Protein AF-A0A0F0LIX6-F1 (afdb_monomer_lite)

Sequence (266 aa):
MQLSDAMKDLKHTIKDAQSAGVSRGTLANVVELATLRTHSLLETFLQELFYLSLLHDPTIPGNGPTLAVKTRDEADLLVLSSGGRREKFLSWLPLARTLELADAYLKEGSVFDRLRFRSIEQRAASELVTVRNAIAHPSDHARLEFEKLAQAKSYPFGRAADYLLSTRGGVQEVLLMMTQAEVMAGGLVAKDELIAATLLEPEAPFPADKKAPPGTYECARCSEKRILTVKRALGACPSCEPLTPCPHCSRVPAATSKWTRVTQSV

Radius of gyration: 21.44 Å; chains: 1; bounding box: 71×39×48 Å

Structure (mmCIF, N/CA/C/O backbone):
data_AF-A0A0F0LIX6-F1
#
_entry.id   AF-A0A0F0LIX6-F1
#
loop_
_atom_site.group_PDB
_atom_site.id
_atom_site.type_symbol
_atom_site.label_atom_id
_atom_site.label_alt_id
_atom_site.label_comp_id
_atom_site.label_asym_id
_atom_site.label_entity_id
_atom_site.label_seq_id
_atom_site.pdbx_PDB_ins_code
_atom_site.Cartn_x
_atom_site.Cartn_y
_atom_site.Cartn_z
_atom_site.occupancy
_atom_site.B_iso_or_equiv
_atom_site.auth_seq_id
_atom_site.auth_comp_id
_atom_site.auth_asym_id
_atom_site.auth_atom_id
_atom_site.pdbx_PDB_model_num
ATOM 1 N N . MET A 1 1 ? 14.875 3.571 11.108 1.00 57.66 1 MET A N 1
ATOM 2 C CA . MET A 1 1 ? 14.070 3.026 9.994 1.00 57.66 1 MET A CA 1
ATOM 3 C C . MET A 1 1 ? 14.585 3.619 8.684 1.00 57.66 1 MET A C 1
ATOM 5 O O . MET A 1 1 ? 14.469 4.820 8.504 1.00 57.66 1 MET A O 1
ATOM 9 N N . GLN A 1 2 ? 15.239 2.817 7.834 1.00 79.88 2 GLN A N 1
ATOM 10 C CA . GLN A 1 2 ? 16.104 3.262 6.715 1.00 79.88 2 GLN A CA 1
ATOM 11 C C . GLN A 1 2 ? 15.409 3.305 5.331 1.00 79.88 2 GLN A C 1
ATOM 13 O O . GLN A 1 2 ? 16.065 3.505 4.313 1.00 79.88 2 GLN A O 1
ATOM 18 N N . LEU A 1 3 ? 14.087 3.095 5.267 1.00 87.81 3 LEU A N 1
ATOM 19 C CA . LEU A 1 3 ? 13.360 2.931 3.999 1.00 87.81 3 LEU A CA 1
ATOM 20 C C . LEU A 1 3 ? 13.334 4.211 3.153 1.00 87.81 3 LEU A C 1
ATOM 22 O O . LEU A 1 3 ? 13.575 4.140 1.953 1.00 87.81 3 LEU A O 1
ATOM 26 N N . SER A 1 4 ? 13.074 5.371 3.768 1.00 88.44 4 SER A N 1
ATOM 27 C CA . SER A 1 4 ? 12.959 6.637 3.029 1.00 88.44 4 SER A CA 1
ATOM 28 C C . SER A 1 4 ? 14.260 7.007 2.317 1.00 88.44 4 SER A C 1
ATOM 30 O O . SER A 1 4 ? 14.232 7.358 1.143 1.00 88.44 4 SER A O 1
ATOM 32 N N . ASP A 1 5 ? 15.401 6.882 2.994 1.00 91.44 5 ASP A N 1
ATOM 33 C CA . ASP A 1 5 ? 16.690 7.247 2.402 1.00 91.44 5 ASP A CA 1
ATOM 34 C C . ASP A 1 5 ? 17.087 6.271 1.291 1.00 91.44 5 ASP A C 1
ATOM 36 O O . ASP A 1 5 ? 17.433 6.701 0.194 1.00 91.44 5 ASP A O 1
ATOM 40 N N . ALA A 1 6 ? 16.876 4.967 1.498 1.00 91.69 6 ALA A N 1
ATOM 41 C CA . ALA A 1 6 ? 17.097 3.979 0.447 1.00 91.69 6 ALA A CA 1
ATOM 42 C C . ALA A 1 6 ? 16.210 4.222 -0.792 1.00 91.69 6 ALA A C 1
ATOM 44 O O . ALA A 1 6 ? 16.654 4.019 -1.922 1.00 91.69 6 ALA A O 1
ATOM 45 N N . MET A 1 7 ? 14.961 4.671 -0.616 1.00 92.69 7 MET A N 1
ATOM 46 C CA . MET A 1 7 ? 14.086 5.005 -1.746 1.00 92.69 7 MET A CA 1
ATOM 47 C C . MET A 1 7 ? 14.519 6.288 -2.466 1.00 92.69 7 MET A C 1
ATOM 49 O O . MET A 1 7 ? 14.457 6.327 -3.697 1.00 92.69 7 MET A O 1
ATOM 53 N N . LYS A 1 8 ? 15.030 7.299 -1.750 1.00 93.88 8 LYS A N 1
ATOM 54 C CA . LYS A 1 8 ? 15.642 8.490 -2.367 1.00 93.88 8 LYS A CA 1
ATOM 55 C C . LYS A 1 8 ? 16.842 8.115 -3.236 1.00 93.88 8 LYS A C 1
ATOM 57 O O . LYS A 1 8 ? 16.902 8.561 -4.382 1.00 93.88 8 LYS A O 1
ATOM 62 N N . ASP A 1 9 ? 17.731 7.257 -2.742 1.00 94.44 9 ASP A N 1
ATOM 63 C CA . ASP A 1 9 ? 18.924 6.817 -3.479 1.00 94.44 9 ASP A CA 1
ATOM 64 C C . ASP A 1 9 ? 18.553 6.076 -4.770 1.00 94.44 9 ASP A C 1
ATOM 66 O O . ASP A 1 9 ? 19.114 6.323 -5.841 1.00 94.44 9 ASP A O 1
ATOM 70 N N . LEU A 1 10 ? 17.542 5.205 -4.708 1.00 94.44 10 LEU A N 1
ATOM 71 C CA . LEU A 1 10 ? 17.038 4.498 -5.885 1.00 94.44 10 LEU A CA 1
ATOM 72 C C . LEU A 1 10 ? 16.386 5.457 -6.895 1.00 94.44 10 LEU A C 1
ATOM 74 O O . LEU A 1 10 ? 16.610 5.328 -8.100 1.00 94.44 10 LEU A O 1
ATOM 78 N N . LYS A 1 11 ? 15.613 6.446 -6.426 1.00 95.38 11 LYS A N 1
ATOM 79 C CA . LYS A 1 11 ? 15.028 7.486 -7.290 1.00 95.38 11 LYS A CA 1
ATOM 80 C C . LYS A 1 11 ? 16.118 8.314 -7.972 1.00 95.38 11 LYS A C 1
ATOM 82 O O . LYS A 1 11 ? 15.969 8.646 -9.147 1.00 95.38 11 LYS A O 1
ATOM 87 N N . HIS A 1 12 ? 17.196 8.641 -7.259 1.00 95.88 12 HIS A N 1
ATOM 88 C CA . HIS A 1 12 ? 18.346 9.344 -7.827 1.00 95.88 12 HIS A CA 1
ATOM 89 C C . HIS A 1 12 ? 19.038 8.492 -8.890 1.00 95.88 12 HIS A C 1
ATOM 91 O O . HIS A 1 12 ? 19.195 8.952 -10.014 1.00 95.88 12 HIS A O 1
ATOM 97 N N . THR A 1 13 ? 19.290 7.214 -8.594 1.00 94.75 13 THR A N 1
ATOM 98 C CA . THR A 1 13 ? 19.893 6.254 -9.534 1.00 94.75 13 THR A CA 1
ATOM 99 C C . THR A 1 13 ? 19.120 6.172 -10.858 1.00 94.75 13 THR A C 1
ATOM 101 O O . THR A 1 13 ? 19.722 6.158 -11.931 1.00 94.75 13 THR A O 1
ATOM 104 N N . ILE A 1 14 ? 17.782 6.155 -10.812 1.00 93.69 14 ILE A N 1
ATOM 105 C CA . ILE A 1 14 ? 16.941 6.159 -12.023 1.00 93.69 14 ILE A CA 1
ATOM 106 C C . ILE A 1 14 ? 17.129 7.456 -12.820 1.00 93.69 14 ILE A C 1
ATOM 108 O O . ILE A 1 14 ? 17.317 7.405 -14.037 1.00 93.69 14 ILE A O 1
ATOM 112 N N . LYS A 1 15 ? 17.092 8.613 -12.149 1.00 94.44 15 LYS A N 1
ATOM 113 C CA . LYS A 1 15 ? 17.262 9.928 -12.792 1.00 94.44 15 LYS A CA 1
ATOM 114 C C . LYS A 1 15 ? 18.654 10.097 -13.399 1.00 94.44 15 LYS A C 1
ATOM 116 O O . LYS A 1 15 ? 18.783 10.650 -14.491 1.00 94.44 15 LYS A O 1
ATOM 121 N N . ASP A 1 16 ? 19.677 9.585 -12.730 1.00 94.69 16 ASP A N 1
ATOM 122 C CA . ASP A 1 16 ? 21.059 9.643 -13.197 1.00 94.69 16 ASP A CA 1
ATOM 123 C C . ASP A 1 16 ? 21.249 8.760 -14.426 1.00 94.69 16 ASP A C 1
ATOM 125 O O . ASP A 1 16 ? 21.804 9.212 -15.425 1.00 94.69 16 ASP A O 1
ATOM 129 N N . ALA A 1 17 ? 20.705 7.537 -14.413 1.00 92.69 17 ALA A N 1
ATOM 130 C CA . ALA A 1 17 ? 20.730 6.651 -15.574 1.00 92.69 17 ALA A CA 1
ATOM 131 C C . ALA A 1 17 ? 20.041 7.284 -16.797 1.00 92.69 17 ALA A C 1
ATOM 133 O O . ALA A 1 17 ? 20.531 7.157 -17.918 1.00 92.69 17 ALA A O 1
ATOM 134 N N . GLN A 1 18 ? 18.932 8.000 -16.587 1.00 92.38 18 GLN A N 1
ATOM 135 C CA . GLN A 1 18 ? 18.244 8.744 -17.648 1.00 92.38 18 GLN A CA 1
ATOM 136 C C . GLN A 1 18 ? 19.092 9.896 -18.186 1.00 92.38 18 GLN A C 1
ATOM 138 O O . GLN A 1 18 ? 19.216 10.054 -19.399 1.00 92.38 18 GLN A O 1
ATOM 143 N N . SER A 1 19 ? 19.698 10.671 -17.289 1.00 93.88 19 SER A N 1
ATOM 144 C CA . SER A 1 19 ? 20.505 11.844 -17.642 1.00 93.88 19 SER A CA 1
ATOM 145 C C . SER A 1 19 ? 21.820 11.462 -18.324 1.00 93.88 19 SER A C 1
ATOM 147 O O . SER A 1 19 ? 22.293 12.178 -19.201 1.00 93.88 19 SER A O 1
ATOM 149 N N . ALA A 1 20 ? 22.387 10.307 -17.970 1.00 93.81 20 ALA A N 1
ATOM 150 C CA . ALA A 1 20 ? 23.609 9.773 -18.562 1.00 93.81 20 ALA A CA 1
ATOM 151 C C . ALA A 1 20 ? 23.419 9.221 -19.988 1.00 93.81 20 ALA A C 1
ATOM 153 O O . ALA A 1 20 ? 24.402 8.848 -20.626 1.00 93.81 20 ALA A O 1
ATOM 154 N N . GLY A 1 21 ? 22.182 9.141 -20.498 1.00 90.12 21 GLY A N 1
ATOM 155 C CA . GLY A 1 21 ? 21.914 8.677 -21.862 1.00 90.12 21 GLY A CA 1
ATOM 156 C C . GLY A 1 21 ? 22.311 7.218 -22.102 1.00 90.12 21 GLY A C 1
ATOM 157 O O . GLY A 1 21 ? 22.739 6.865 -23.201 1.00 90.12 21 GLY A O 1
ATOM 158 N N . VAL A 1 22 ? 22.206 6.363 -21.077 1.00 94.44 22 VAL A N 1
ATOM 159 C CA . VAL A 1 22 ? 22.531 4.933 -21.205 1.00 94.44 22 VAL A CA 1
ATOM 160 C C . VAL A 1 22 ? 21.619 4.242 -22.224 1.00 94.44 22 VAL A C 1
ATOM 162 O O . VAL A 1 22 ? 20.529 4.718 -22.547 1.00 94.44 22 VAL A O 1
ATOM 165 N N . SER A 1 23 ? 22.039 3.071 -22.716 1.00 95.62 23 SER A N 1
ATOM 166 C CA . SER A 1 23 ? 21.226 2.301 -23.664 1.00 95.62 23 SER A CA 1
ATOM 167 C C . SER A 1 23 ? 19.827 2.000 -23.101 1.00 95.62 23 SER A C 1
ATOM 169 O O . SER A 1 23 ? 19.667 1.773 -21.898 1.00 95.62 23 SER A O 1
ATOM 171 N N . ARG A 1 24 ? 18.807 1.917 -23.970 1.00 92.62 24 ARG A N 1
ATOM 172 C CA . ARG A 1 24 ? 17.425 1.601 -23.553 1.00 92.62 24 ARG A CA 1
ATOM 173 C C . ARG A 1 24 ? 17.342 0.297 -22.753 1.00 92.62 24 ARG A C 1
ATOM 175 O O . ARG A 1 24 ? 16.611 0.231 -21.770 1.00 92.62 24 ARG A O 1
ATOM 182 N N . GLY A 1 25 ? 18.107 -0.723 -23.148 1.00 94.44 25 GLY A N 1
ATOM 183 C CA . GLY A 1 25 ? 18.172 -1.998 -22.431 1.00 94.44 25 GLY A CA 1
ATOM 184 C C . GLY A 1 25 ? 18.759 -1.851 -21.025 1.00 94.44 25 GLY A C 1
ATOM 185 O O . GLY A 1 25 ? 18.216 -2.410 -20.074 1.00 94.44 25 GLY A O 1
ATOM 186 N N . THR A 1 26 ? 19.816 -1.048 -20.880 1.00 95.06 26 THR A N 1
ATOM 187 C CA . THR A 1 26 ? 20.428 -0.732 -19.582 1.00 95.06 26 THR A CA 1
ATOM 188 C C . THR A 1 26 ? 19.463 0.035 -18.686 1.00 95.06 26 THR A C 1
ATOM 190 O O . THR A 1 26 ? 19.271 -0.358 -17.539 1.00 95.06 26 THR A O 1
ATOM 193 N N . LEU A 1 27 ? 18.811 1.081 -19.202 1.00 95.00 27 LEU A N 1
ATOM 194 C CA . LEU A 1 27 ? 17.832 1.858 -18.438 1.00 95.00 27 LEU A CA 1
ATOM 195 C C . LEU A 1 27 ? 16.675 0.975 -17.953 1.00 95.00 27 LEU A C 1
ATOM 197 O O . LEU A 1 27 ? 16.279 1.052 -16.793 1.00 95.00 27 LEU A O 1
ATOM 201 N N . ALA A 1 28 ? 16.176 0.096 -18.824 1.00 95.06 28 ALA A N 1
ATOM 202 C CA . ALA A 1 28 ? 15.130 -0.855 -18.479 1.00 95.06 28 ALA A CA 1
ATOM 203 C C . ALA A 1 28 ? 15.557 -1.804 -17.344 1.00 95.06 28 ALA A C 1
ATOM 205 O O . ALA A 1 28 ? 14.800 -1.989 -16.393 1.00 95.06 28 ALA A O 1
ATOM 206 N N . ASN A 1 29 ? 16.787 -2.333 -17.389 1.00 95.44 29 ASN A N 1
ATOM 207 C CA . ASN A 1 29 ? 17.338 -3.151 -16.303 1.00 95.44 29 ASN A CA 1
ATOM 208 C C . ASN A 1 29 ? 17.425 -2.363 -14.985 1.00 95.44 29 ASN A C 1
ATOM 210 O O . ASN A 1 29 ? 17.039 -2.878 -13.940 1.00 95.44 29 ASN A O 1
ATOM 214 N N . VAL A 1 30 ? 17.915 -1.117 -15.025 1.00 96.12 30 VAL A N 1
ATOM 215 C CA . VAL A 1 30 ? 18.044 -0.258 -13.833 1.00 96.12 30 VAL A CA 1
ATOM 216 C C . VAL A 1 30 ? 16.684 -0.027 -13.179 1.00 96.12 30 VAL A C 1
ATOM 218 O O . VAL A 1 30 ? 16.543 -0.200 -11.971 1.00 96.12 30 VAL A O 1
ATOM 221 N N . VAL A 1 31 ? 15.672 0.319 -13.974 1.00 96.38 31 VAL A N 1
ATOM 222 C CA . VAL A 1 31 ? 14.314 0.601 -13.491 1.00 96.38 31 VAL A CA 1
ATOM 223 C C . VAL A 1 31 ? 13.650 -0.642 -12.894 1.00 96.38 31 VAL A C 1
ATOM 225 O O . VAL A 1 31 ? 13.044 -0.566 -11.823 1.00 96.38 31 VAL A O 1
ATOM 228 N N . GLU A 1 32 ? 13.797 -1.800 -13.534 1.00 96.25 32 GLU A N 1
ATOM 229 C CA . GLU A 1 32 ? 13.271 -3.064 -13.014 1.00 96.25 32 GLU A CA 1
ATOM 230 C C . GLU A 1 32 ? 13.959 -3.479 -11.708 1.00 96.25 32 GLU A C 1
ATOM 232 O O . GLU A 1 32 ? 13.279 -3.801 -10.733 1.00 96.25 32 GLU A O 1
ATOM 237 N N . LEU A 1 33 ? 15.292 -3.397 -11.639 1.00 96.38 33 LEU A N 1
ATOM 238 C CA . LEU A 1 33 ? 16.053 -3.704 -10.424 1.00 96.38 33 LEU A CA 1
ATOM 239 C C . LEU A 1 33 ? 15.713 -2.748 -9.274 1.00 96.38 33 LEU A C 1
ATOM 241 O O . LEU A 1 33 ? 15.517 -3.193 -8.142 1.00 96.38 33 LEU A O 1
ATOM 245 N N . ALA A 1 34 ? 15.587 -1.449 -9.554 1.00 95.88 34 ALA A N 1
ATOM 246 C CA . ALA A 1 34 ? 15.168 -0.462 -8.564 1.00 95.88 34 ALA A CA 1
ATOM 247 C C . ALA A 1 34 ? 13.748 -0.742 -8.049 1.00 95.88 34 ALA A C 1
ATOM 249 O O . ALA A 1 34 ? 13.488 -0.617 -6.850 1.00 95.88 34 ALA A O 1
ATOM 250 N N . THR A 1 35 ? 12.846 -1.190 -8.926 1.00 95.62 35 THR A N 1
ATOM 251 C CA . THR A 1 35 ? 11.478 -1.584 -8.556 1.00 95.62 35 THR A CA 1
ATOM 252 C C . THR A 1 35 ? 11.478 -2.820 -7.659 1.00 95.62 35 THR A C 1
ATOM 254 O O . THR A 1 35 ? 10.846 -2.808 -6.601 1.00 95.62 35 THR A O 1
ATOM 257 N N . LEU A 1 36 ? 12.243 -3.861 -8.014 1.00 95.12 36 LEU A N 1
ATOM 258 C CA . LEU A 1 36 ? 12.411 -5.045 -7.165 1.00 95.12 36 LEU A CA 1
ATOM 259 C C . LEU A 1 36 ? 12.953 -4.668 -5.786 1.00 95.12 36 LEU A C 1
ATOM 261 O O . LEU A 1 36 ? 12.399 -5.087 -4.770 1.00 95.12 36 LEU A O 1
ATOM 265 N N . ARG A 1 37 ? 13.999 -3.833 -5.739 1.00 95.12 37 ARG A N 1
ATOM 266 C CA . ARG A 1 37 ? 14.603 -3.386 -4.481 1.00 95.12 37 ARG A CA 1
ATOM 267 C C . ARG A 1 37 ? 13.622 -2.588 -3.627 1.00 95.12 37 ARG A C 1
ATOM 269 O O . ARG A 1 37 ? 13.544 -2.836 -2.428 1.00 95.12 37 ARG A O 1
ATOM 276 N N . THR A 1 38 ? 12.865 -1.677 -4.234 1.00 94.31 38 THR A N 1
ATOM 277 C CA . THR A 1 38 ? 11.817 -0.890 -3.560 1.00 94.31 38 THR A CA 1
ATOM 278 C C . THR A 1 38 ? 10.790 -1.804 -2.904 1.00 94.31 38 THR A C 1
ATOM 280 O O . THR A 1 38 ? 10.475 -1.635 -1.727 1.00 94.31 38 THR A O 1
ATOM 283 N N . HIS A 1 39 ? 10.306 -2.809 -3.637 1.00 94.38 39 HIS A N 1
ATOM 284 C CA . HIS A 1 39 ? 9.332 -3.751 -3.101 1.00 94.38 39 HIS A CA 1
ATOM 285 C C . HIS A 1 39 ? 9.920 -4.591 -1.961 1.00 94.38 39 HIS A C 1
ATOM 287 O O . HIS A 1 39 ? 9.265 -4.756 -0.931 1.00 94.38 39 HIS A O 1
ATOM 293 N N . SER A 1 40 ? 11.149 -5.097 -2.099 1.00 93.38 40 SER A N 1
ATOM 294 C CA . SER A 1 40 ? 11.801 -5.843 -1.017 1.00 93.38 40 SER A CA 1
ATOM 295 C C . SER A 1 40 ? 11.977 -4.991 0.240 1.00 93.38 40 SER A C 1
ATOM 297 O O . SER A 1 40 ? 11.711 -5.475 1.334 1.00 93.38 40 SER A O 1
ATOM 299 N N . LEU A 1 41 ? 12.366 -3.718 0.097 1.00 94.56 41 LEU A N 1
ATOM 300 C CA . LEU A 1 41 ? 12.471 -2.787 1.225 1.00 94.56 41 LEU A CA 1
ATOM 301 C C . LEU A 1 41 ? 11.123 -2.581 1.921 1.00 94.56 41 LEU A C 1
ATOM 303 O O . LEU A 1 41 ? 11.077 -2.582 3.149 1.00 94.56 41 LEU A O 1
ATOM 307 N N . LEU A 1 42 ? 10.039 -2.431 1.152 1.00 94.81 42 LEU A N 1
ATOM 308 C CA . LEU A 1 42 ? 8.693 -2.286 1.700 1.00 94.81 42 LEU A CA 1
ATOM 309 C C . LEU A 1 42 ? 8.253 -3.541 2.467 1.00 94.81 42 LEU A C 1
ATOM 311 O O . LEU A 1 42 ? 7.782 -3.411 3.590 1.00 94.81 42 LEU A O 1
ATOM 315 N N . GLU A 1 43 ? 8.430 -4.743 1.909 1.00 93.38 43 GLU A N 1
ATOM 316 C CA . GLU A 1 43 ? 8.057 -5.988 2.603 1.00 93.38 43 GLU A CA 1
ATOM 317 C C . GLU A 1 43 ? 8.867 -6.203 3.880 1.00 93.38 43 GLU A C 1
ATOM 319 O O . GLU A 1 43 ? 8.292 -6.527 4.915 1.00 93.38 43 GLU A O 1
ATOM 324 N N . THR A 1 44 ? 10.184 -5.974 3.841 1.00 93.25 44 THR A N 1
ATOM 325 C CA . THR A 1 44 ? 11.026 -6.060 5.042 1.00 93.25 44 THR A CA 1
ATOM 326 C C . THR A 1 44 ? 10.587 -5.045 6.094 1.00 93.25 44 THR A C 1
ATOM 328 O O . THR A 1 44 ? 10.506 -5.376 7.272 1.00 93.25 44 THR A O 1
ATOM 331 N N . PHE A 1 45 ? 10.255 -3.819 5.685 1.00 94.94 45 PHE A N 1
ATOM 332 C CA . PHE A 1 45 ? 9.715 -2.815 6.596 1.00 94.94 45 PHE A CA 1
ATOM 333 C C . PHE A 1 45 ? 8.379 -3.254 7.220 1.00 94.94 45 PHE A C 1
ATOM 335 O O . PHE A 1 45 ? 8.220 -3.148 8.434 1.00 94.94 45 PHE A O 1
ATOM 342 N N . LEU A 1 46 ? 7.439 -3.773 6.421 1.00 94.19 46 LEU A N 1
ATOM 343 C CA . LEU A 1 46 ? 6.149 -4.268 6.912 1.00 94.19 46 LEU A CA 1
ATOM 344 C C . LEU A 1 46 ? 6.329 -5.427 7.892 1.00 94.19 46 LEU A C 1
ATOM 346 O O . LEU A 1 46 ? 5.649 -5.466 8.916 1.00 94.19 46 LEU A O 1
ATOM 350 N N . GLN A 1 47 ? 7.249 -6.345 7.591 1.00 92.00 47 GLN A N 1
ATOM 351 C CA . GLN A 1 47 ? 7.601 -7.450 8.471 1.00 92.00 47 GLN A CA 1
ATOM 352 C C . GLN A 1 47 ? 8.152 -6.934 9.801 1.00 92.00 47 GLN A C 1
ATOM 354 O O . GLN A 1 47 ? 7.588 -7.244 10.843 1.00 92.00 47 GLN A O 1
ATOM 359 N N . GLU A 1 48 ? 9.199 -6.110 9.793 1.00 92.62 48 GLU A N 1
ATOM 360 C CA . GLU A 1 48 ? 9.783 -5.595 11.038 1.00 92.62 48 GLU A CA 1
ATOM 361 C C . GLU A 1 48 ? 8.755 -4.798 11.857 1.00 92.62 48 GLU A C 1
ATOM 363 O O . GLU A 1 48 ? 8.629 -5.010 13.061 1.00 92.62 48 GLU A O 1
ATOM 368 N N . LEU A 1 49 ? 7.935 -3.957 11.216 1.00 93.69 49 LEU A N 1
ATOM 369 C CA . LEU A 1 49 ? 6.872 -3.220 11.905 1.00 93.69 49 LEU A CA 1
ATOM 370 C C . LEU A 1 49 ? 5.826 -4.152 12.534 1.00 93.69 49 LEU A C 1
ATOM 372 O O . LEU A 1 49 ? 5.352 -3.899 13.645 1.00 93.69 49 LEU A O 1
ATOM 376 N N . PHE A 1 50 ? 5.460 -5.231 11.842 1.00 93.00 50 PHE A N 1
ATOM 377 C CA . PHE A 1 50 ? 4.517 -6.220 12.358 1.00 93.00 50 PHE A CA 1
ATOM 378 C C . PHE A 1 50 ? 5.081 -6.932 13.589 1.00 93.00 50 PHE A C 1
ATOM 380 O O . PHE A 1 50 ? 4.385 -7.072 14.593 1.00 93.00 50 PHE A O 1
ATOM 387 N N . TYR A 1 51 ? 6.361 -7.298 13.554 1.00 92.12 51 TYR A N 1
ATOM 388 C CA . TYR A 1 51 ? 7.038 -7.948 14.674 1.00 92.12 51 TYR A CA 1
ATOM 389 C C . TYR A 1 51 ? 7.154 -7.015 15.877 1.00 92.12 51 TYR A C 1
ATOM 391 O O . TYR A 1 51 ? 6.827 -7.419 16.989 1.00 92.12 51 TYR A O 1
ATOM 399 N N . LEU A 1 52 ? 7.524 -5.749 15.666 1.00 92.38 52 LEU A N 1
ATOM 400 C CA . LEU A 1 52 ? 7.524 -4.738 16.729 1.00 92.38 52 LEU A CA 1
ATOM 401 C C . LEU A 1 52 ? 6.124 -4.557 17.338 1.00 92.38 52 LEU A C 1
ATOM 403 O O . LEU A 1 52 ? 5.981 -4.437 18.554 1.00 92.38 52 LEU A O 1
ATOM 407 N N . SER A 1 53 ? 5.077 -4.609 16.509 1.00 92.62 53 SER A N 1
ATOM 408 C CA . SER A 1 53 ? 3.685 -4.526 16.971 1.00 92.62 53 SER A CA 1
ATOM 409 C C . SER A 1 53 ? 3.272 -5.741 17.811 1.00 92.62 53 SER A C 1
ATOM 411 O O . SER A 1 53 ? 2.594 -5.571 18.829 1.00 92.62 53 SER A O 1
ATOM 413 N N . LEU A 1 54 ? 3.693 -6.949 17.413 1.00 91.62 54 LEU A N 1
ATOM 414 C CA . LEU A 1 54 ? 3.456 -8.195 18.151 1.00 91.62 54 LEU A CA 1
ATOM 415 C C . LEU A 1 54 ? 4.206 -8.240 19.480 1.00 91.62 54 LEU A C 1
ATOM 417 O O . LEU A 1 54 ? 3.649 -8.679 20.479 1.00 91.62 54 LEU A O 1
ATOM 421 N N . LEU A 1 55 ? 5.449 -7.765 19.505 1.00 91.31 55 LEU A N 1
ATOM 422 C CA . LEU A 1 55 ? 6.280 -7.725 20.709 1.00 91.31 55 LEU A CA 1
ATOM 423 C C . LEU A 1 55 ? 5.918 -6.564 21.645 1.00 91.31 55 LEU A C 1
ATOM 425 O O . LEU A 1 55 ? 6.559 -6.390 22.678 1.00 91.31 55 LEU A O 1
ATOM 429 N N . HIS A 1 56 ? 4.884 -5.787 21.300 1.00 89.94 56 HIS A N 1
ATOM 430 C CA . HIS A 1 56 ? 4.431 -4.629 22.064 1.00 89.94 56 HIS A CA 1
ATOM 431 C C . HIS A 1 56 ? 5.565 -3.612 22.307 1.00 89.94 56 HIS A C 1
ATOM 433 O O . HIS A 1 56 ? 5.701 -3.054 23.396 1.00 89.94 56 HIS A O 1
ATOM 439 N N . ASP A 1 57 ? 6.383 -3.362 21.277 1.00 90.56 57 ASP A N 1
ATOM 440 C CA . ASP A 1 57 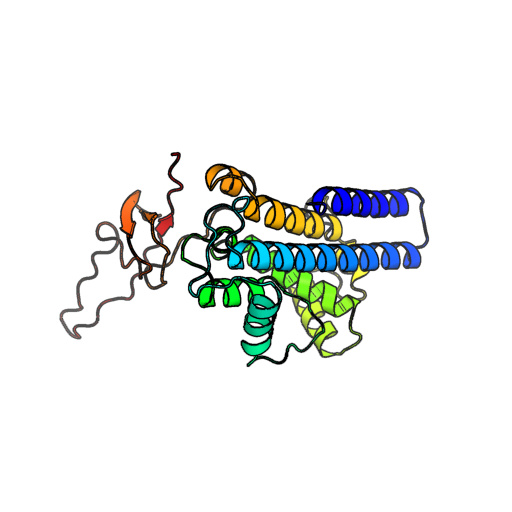? 7.502 -2.422 21.355 1.00 90.56 57 ASP A CA 1
ATOM 441 C C . ASP A 1 57 ? 7.000 -0.983 21.578 1.00 90.56 57 ASP A C 1
ATOM 443 O O . ASP A 1 57 ? 6.220 -0.484 20.759 1.00 90.56 57 ASP A O 1
ATOM 447 N N . PRO A 1 58 ? 7.447 -0.280 22.635 1.00 87.69 58 PRO A N 1
ATOM 448 C CA . PRO A 1 58 ? 6.892 1.011 23.046 1.00 87.69 58 PRO A CA 1
ATOM 449 C C . PRO A 1 58 ? 7.071 2.137 22.019 1.00 87.69 58 PRO A C 1
ATOM 451 O O . PRO A 1 58 ? 6.452 3.191 22.159 1.00 87.69 58 PRO A O 1
ATOM 454 N N . THR A 1 59 ? 7.910 1.951 20.997 1.00 87.75 59 THR A N 1
ATOM 455 C CA . THR A 1 59 ? 8.096 2.932 19.921 1.00 87.75 59 THR A CA 1
ATOM 456 C C . THR A 1 59 ? 6.945 2.944 18.913 1.00 87.75 59 THR A C 1
ATOM 458 O O . THR A 1 59 ? 6.830 3.899 18.143 1.00 87.75 59 THR A O 1
ATOM 461 N N . ILE A 1 60 ? 6.078 1.924 18.920 1.00 87.69 60 ILE A N 1
ATOM 462 C CA . ILE A 1 60 ? 4.964 1.784 17.979 1.00 87.69 60 ILE A CA 1
ATOM 463 C C . ILE A 1 60 ? 3.632 2.152 18.660 1.00 87.69 60 ILE A C 1
ATOM 465 O O . ILE A 1 60 ? 3.244 1.506 19.634 1.00 87.69 60 ILE A O 1
ATOM 469 N N . PRO A 1 61 ? 2.887 3.156 18.159 1.00 77.31 61 PRO A N 1
ATOM 470 C CA . PRO A 1 61 ? 1.594 3.533 18.726 1.00 77.31 61 PRO A CA 1
ATOM 471 C C . PRO A 1 61 ? 0.518 2.478 18.430 1.00 77.31 61 PRO A C 1
ATOM 473 O O . PRO A 1 61 ? 0.521 1.861 17.369 1.00 77.31 61 PRO A O 1
ATOM 476 N N . GLY A 1 62 ? -0.432 2.278 19.351 1.00 73.44 62 GLY A N 1
ATOM 477 C CA . GLY A 1 62 ? -1.537 1.322 19.151 1.00 73.44 62 GLY A CA 1
ATOM 478 C C . GLY A 1 62 ? -1.081 -0.139 19.029 1.00 73.44 62 GLY A C 1
ATOM 479 O O . GLY A 1 62 ? -1.771 -0.968 18.441 1.00 73.44 62 GLY A O 1
ATOM 480 N N . ASN A 1 63 ? 0.108 -0.452 19.540 1.00 79.12 63 ASN A N 1
ATOM 481 C CA . ASN A 1 63 ? 0.705 -1.777 19.499 1.00 79.12 63 ASN A CA 1
ATOM 482 C C . ASN A 1 63 ? 0.062 -2.738 20.514 1.00 79.12 63 ASN A C 1
ATOM 484 O O . ASN A 1 63 ? -0.626 -2.352 21.462 1.00 79.12 63 ASN A O 1
ATOM 488 N N . GLY A 1 64 ? 0.364 -4.023 20.365 1.00 81.75 64 GLY A N 1
ATOM 489 C CA . GLY A 1 64 ? -0.025 -5.036 21.331 1.00 81.75 64 GLY A CA 1
ATOM 490 C C . GLY A 1 64 ? -0.756 -6.199 20.678 1.00 81.75 64 GLY A C 1
ATOM 491 O O . GLY A 1 64 ? -1.743 -5.997 19.961 1.00 81.75 64 GLY A O 1
ATOM 492 N N . PRO A 1 65 ? -0.306 -7.425 20.956 1.00 89.19 65 PRO A N 1
ATOM 493 C CA . PRO A 1 65 ? -0.908 -8.599 20.371 1.00 89.19 65 PRO A CA 1
ATOM 494 C C . PRO A 1 65 ? -2.208 -8.975 21.104 1.00 89.19 65 PRO A C 1
ATOM 496 O O . PRO A 1 65 ? -2.438 -8.600 22.260 1.00 89.19 65 PRO A O 1
ATOM 499 N N . THR A 1 66 ? -3.077 -9.728 20.432 1.00 88.00 66 THR A N 1
ATOM 500 C CA . THR A 1 66 ? -4.272 -10.348 21.033 1.00 88.00 66 THR A CA 1
ATOM 501 C C . THR A 1 66 ? -3.896 -11.499 21.968 1.00 88.00 66 THR A C 1
ATOM 503 O O . THR A 1 66 ? -4.566 -11.721 22.976 1.00 88.00 66 THR A O 1
ATOM 506 N N . LEU A 1 67 ? -2.794 -12.187 21.665 1.00 85.44 67 LEU A N 1
ATOM 507 C CA . LEU A 1 67 ? -2.155 -13.231 22.467 1.00 85.44 67 LEU A CA 1
ATOM 508 C C . LEU A 1 67 ? -0.801 -12.720 22.969 1.00 85.44 67 LEU A C 1
ATOM 510 O O . LEU A 1 67 ? -0.073 -12.115 22.200 1.00 85.44 67 LEU A O 1
ATOM 514 N N . ALA A 1 68 ? -0.413 -12.981 24.217 1.00 85.69 68 ALA A N 1
ATOM 515 C CA . ALA A 1 68 ? 0.913 -12.580 24.691 1.00 85.69 68 ALA A CA 1
ATOM 516 C C . ALA A 1 68 ? 2.034 -13.266 23.877 1.00 85.69 68 ALA A C 1
ATOM 518 O O . ALA A 1 68 ? 2.148 -14.488 23.912 1.00 85.69 68 ALA A O 1
ATOM 519 N N . VAL A 1 69 ? 2.857 -12.468 23.190 1.00 88.00 69 VAL A N 1
ATOM 520 C CA . VAL A 1 69 ? 4.064 -12.894 22.461 1.00 88.00 69 VAL A CA 1
ATOM 521 C C . VAL A 1 69 ? 5.258 -12.209 23.113 1.00 88.00 69 VAL A C 1
ATOM 523 O O . VAL A 1 69 ? 5.252 -10.990 23.278 1.00 88.00 69 VAL A O 1
ATOM 526 N N . LYS A 1 70 ? 6.260 -12.980 23.533 1.00 87.12 70 LYS A N 1
ATOM 527 C CA . LYS A 1 70 ? 7.420 -12.477 24.286 1.00 87.12 70 LYS A CA 1
ATOM 528 C C . LYS A 1 70 ? 8.711 -12.510 23.487 1.00 87.12 70 LYS A C 1
ATOM 530 O O . LYS A 1 70 ? 9.623 -11.744 23.789 1.00 87.12 70 LYS A O 1
ATOM 535 N N . THR A 1 71 ? 8.814 -13.405 22.510 1.00 89.25 71 THR A N 1
ATOM 536 C CA . THR A 1 71 ? 10.051 -13.624 21.755 1.00 89.25 71 THR A CA 1
ATOM 537 C C . THR A 1 71 ? 9.814 -13.565 20.253 1.00 89.25 71 THR A C 1
ATOM 539 O O . THR A 1 71 ? 8.697 -13.747 19.762 1.00 89.25 71 THR A O 1
ATOM 542 N N . ARG A 1 72 ? 10.893 -13.307 19.506 1.00 87.38 72 ARG A N 1
ATOM 543 C CA . ARG A 1 72 ? 10.866 -13.326 18.040 1.00 87.38 72 ARG A CA 1
ATOM 544 C C . ARG A 1 72 ? 10.524 -14.720 17.507 1.00 87.38 72 ARG A C 1
ATOM 546 O O . ARG A 1 72 ? 9.717 -14.810 16.595 1.00 87.38 72 ARG A O 1
ATOM 553 N N . ASP A 1 73 ? 11.027 -15.773 18.145 1.00 89.31 73 ASP A N 1
ATOM 554 C CA . ASP A 1 73 ? 10.735 -17.160 17.763 1.00 89.31 73 ASP A CA 1
ATOM 555 C C . ASP A 1 73 ? 9.245 -17.507 17.934 1.00 89.31 73 ASP A C 1
ATOM 557 O O . ASP A 1 73 ? 8.653 -18.172 17.085 1.00 89.31 73 ASP A O 1
ATOM 561 N N . GLU A 1 74 ? 8.599 -17.022 19.003 1.00 88.94 74 GLU A N 1
ATOM 562 C CA . GLU A 1 74 ? 7.147 -17.163 19.188 1.00 88.94 74 GLU A CA 1
ATOM 563 C C . GLU A 1 74 ? 6.367 -16.417 18.093 1.00 88.94 74 GLU A C 1
ATOM 565 O O . GLU A 1 74 ? 5.390 -16.946 17.558 1.00 88.94 74 GLU A O 1
ATOM 570 N N . ALA A 1 75 ? 6.810 -15.210 17.724 1.00 86.38 75 ALA A N 1
ATOM 571 C CA . ALA A 1 75 ? 6.221 -14.450 16.623 1.00 86.38 75 ALA A CA 1
ATOM 572 C C . ALA A 1 75 ? 6.390 -15.175 15.276 1.00 86.38 75 ALA A C 1
ATOM 574 O O . ALA A 1 75 ? 5.423 -15.293 14.521 1.00 86.38 75 ALA A O 1
ATOM 575 N N . ASP A 1 76 ? 7.580 -15.714 15.000 1.00 86.00 76 ASP A N 1
ATOM 576 C CA . ASP A 1 76 ? 7.873 -16.502 13.799 1.00 86.00 76 ASP A CA 1
ATOM 577 C C . ASP A 1 76 ? 6.961 -17.725 13.714 1.00 86.00 76 ASP A C 1
ATOM 579 O O . ASP A 1 76 ? 6.359 -17.979 12.669 1.00 86.00 76 ASP A O 1
ATOM 583 N N . LEU A 1 77 ? 6.778 -18.451 14.821 1.00 85.50 77 LEU A N 1
ATOM 584 C CA . LEU A 1 77 ? 5.858 -19.583 14.872 1.00 85.50 77 LEU A CA 1
ATOM 585 C C . LEU A 1 77 ? 4.425 -19.166 14.540 1.00 85.50 77 LEU A C 1
ATOM 587 O O . LEU A 1 77 ? 3.769 -19.876 13.783 1.00 85.50 77 LEU A O 1
ATOM 591 N N . LEU A 1 78 ? 3.930 -18.028 15.032 1.00 83.69 78 LEU A N 1
ATOM 592 C CA . LEU A 1 78 ? 2.588 -17.533 14.689 1.00 83.69 78 LEU A CA 1
ATOM 593 C C . LEU A 1 78 ? 2.468 -17.182 13.202 1.00 83.69 78 LEU A C 1
ATOM 595 O O . LEU A 1 78 ? 1.516 -17.603 12.540 1.00 83.69 78 LEU A O 1
ATOM 599 N N . VAL A 1 79 ? 3.448 -16.463 12.652 1.00 82.56 79 VAL A N 1
ATOM 600 C CA . VAL A 1 79 ? 3.451 -16.084 11.232 1.00 82.56 79 VAL A CA 1
ATOM 601 C C . VAL A 1 79 ? 3.527 -17.324 10.339 1.00 82.56 79 VAL A C 1
ATOM 603 O O . VAL A 1 79 ? 2.738 -17.443 9.402 1.00 82.56 79 VAL A O 1
ATOM 606 N N . LEU A 1 80 ? 4.395 -18.287 10.649 1.00 80.50 80 LEU A N 1
ATOM 607 C CA . LEU A 1 80 ? 4.580 -19.506 9.854 1.00 80.50 80 LEU A CA 1
ATOM 608 C C . LEU A 1 80 ? 3.418 -20.503 10.008 1.00 80.50 80 LEU A C 1
ATOM 610 O O . LEU A 1 80 ? 3.023 -21.141 9.033 1.00 80.50 80 LEU A O 1
ATOM 614 N N . SER A 1 81 ? 2.837 -20.627 11.207 1.00 76.31 81 SER A N 1
ATOM 615 C CA . SER A 1 81 ? 1.728 -21.558 11.487 1.00 76.31 81 SER A CA 1
ATOM 616 C C . SER A 1 81 ? 0.367 -21.065 11.002 1.00 76.31 81 SER A C 1
ATOM 618 O O . SER A 1 81 ? -0.527 -21.873 10.762 1.00 76.31 81 SER A O 1
ATOM 620 N N . SER A 1 82 ? 0.212 -19.761 10.757 1.00 71.00 82 SER A N 1
ATOM 621 C CA . SER A 1 82 ? -0.990 -19.173 10.145 1.00 71.00 82 SER A CA 1
ATOM 622 C C . SER A 1 82 ? -1.240 -19.620 8.682 1.00 71.00 82 SER A C 1
ATOM 624 O O . SER A 1 82 ? -2.154 -19.125 8.007 1.00 71.00 82 SER A O 1
ATOM 626 N N . GLY A 1 83 ? -0.412 -20.536 8.163 1.00 56.38 83 GLY A N 1
ATOM 627 C CA . GLY A 1 83 ? -0.356 -21.007 6.785 1.00 56.38 83 GLY A CA 1
ATOM 628 C C . GLY A 1 83 ? -1.466 -21.982 6.387 1.00 56.38 83 GLY A C 1
ATOM 629 O O . GLY A 1 83 ? -1.334 -23.193 6.527 1.00 56.38 83 GLY A O 1
ATOM 630 N N . GLY A 1 84 ? -2.519 -21.442 5.768 1.00 56.69 84 GLY A N 1
ATOM 631 C CA . GLY A 1 84 ? -3.430 -22.183 4.880 1.00 56.69 84 GLY A CA 1
ATOM 632 C C . GLY A 1 84 ? -3.302 -21.803 3.397 1.00 56.69 84 GLY A C 1
ATOM 633 O O . GLY A 1 84 ? -3.890 -22.457 2.538 1.00 56.69 84 GLY A O 1
ATOM 634 N N . ARG A 1 85 ? -2.544 -20.749 3.063 1.00 64.75 85 ARG A N 1
ATOM 635 C CA . ARG A 1 85 ? -2.369 -20.273 1.683 1.00 64.75 85 ARG A CA 1
ATOM 636 C C . ARG A 1 85 ? -0.944 -20.520 1.212 1.00 64.75 85 ARG A C 1
ATOM 638 O O . ARG A 1 85 ? 0.003 -19.972 1.763 1.00 64.75 85 ARG A O 1
ATOM 645 N N . ARG A 1 86 ? -0.804 -21.342 0.171 1.00 66.50 86 ARG A N 1
ATOM 646 C CA . ARG A 1 86 ? 0.425 -21.402 -0.623 1.00 66.50 86 ARG A CA 1
ATOM 647 C C . ARG A 1 86 ? 0.469 -20.154 -1.496 1.00 66.50 86 ARG A C 1
ATOM 649 O O . ARG A 1 86 ? -0.311 -20.053 -2.443 1.00 66.50 86 ARG A O 1
ATOM 656 N N . GLU A 1 87 ? 1.350 -19.217 -1.163 1.00 73.25 87 GLU A N 1
ATOM 657 C CA . GLU A 1 87 ? 1.660 -18.109 -2.064 1.00 73.25 87 GLU A CA 1
ATOM 658 C C . GLU A 1 87 ? 2.257 -18.666 -3.360 1.00 73.25 87 GLU A C 1
ATOM 660 O O . GLU A 1 87 ? 3.084 -19.580 -3.343 1.00 73.25 87 GLU A O 1
ATOM 665 N N . LYS A 1 88 ? 1.802 -18.146 -4.504 1.00 78.38 88 LYS A N 1
ATOM 666 C CA . LYS A 1 88 ? 2.263 -18.616 -5.823 1.00 78.38 88 LYS A CA 1
ATOM 667 C C . LYS A 1 88 ? 3.690 -18.173 -6.137 1.00 78.38 88 LYS A C 1
ATOM 669 O O . LYS A 1 88 ? 4.357 -18.797 -6.955 1.00 78.38 88 LYS A O 1
ATOM 674 N N . PHE A 1 89 ? 4.130 -17.087 -5.511 1.00 81.75 89 PHE A N 1
ATOM 675 C CA . PHE A 1 89 ? 5.431 -16.471 -5.716 1.00 81.75 89 PHE A CA 1
ATOM 676 C C . PHE A 1 89 ? 6.120 -16.287 -4.369 1.00 81.75 89 PHE A C 1
ATOM 678 O O . PHE A 1 89 ? 5.458 -16.098 -3.353 1.00 81.75 89 PHE A O 1
ATOM 685 N N . LEU A 1 90 ? 7.455 -16.299 -4.366 1.00 78.00 90 LEU A N 1
ATOM 686 C CA . LEU A 1 90 ? 8.223 -15.964 -3.170 1.00 78.00 90 LEU A CA 1
ATOM 687 C C . LEU A 1 90 ? 7.909 -14.518 -2.760 1.00 78.00 90 LEU A C 1
ATOM 689 O O . LEU A 1 90 ? 8.153 -13.606 -3.551 1.00 78.00 90 LEU A O 1
ATOM 693 N N . SER A 1 91 ? 7.410 -14.319 -1.549 1.00 79.62 91 SER A N 1
ATOM 694 C CA . SER A 1 91 ? 7.170 -13.019 -0.914 1.00 79.62 91 SER A CA 1
ATOM 695 C C . SER A 1 91 ? 7.522 -13.139 0.561 1.00 79.62 91 SER A C 1
ATOM 697 O O . SER A 1 91 ? 7.313 -14.213 1.130 1.00 79.62 91 SER A O 1
ATOM 699 N N . TRP A 1 92 ? 8.016 -12.073 1.188 1.00 78.25 92 TRP A N 1
ATOM 700 C CA . TRP A 1 92 ? 8.271 -12.108 2.629 1.00 78.25 92 TRP A CA 1
ATOM 701 C C . TRP A 1 92 ? 6.991 -11.860 3.412 1.00 78.25 92 TRP A C 1
ATOM 703 O O . TRP A 1 92 ? 6.441 -12.778 4.016 1.00 78.25 92 TRP A O 1
ATOM 713 N N . LEU A 1 93 ? 6.480 -10.632 3.352 1.00 84.94 93 LEU A N 1
ATOM 714 C CA . LEU A 1 93 ? 5.217 -10.273 3.978 1.00 84.94 93 LEU A CA 1
ATOM 715 C C . LEU A 1 93 ? 4.508 -9.180 3.161 1.00 84.94 93 LEU A C 1
ATOM 717 O O . LEU A 1 93 ? 4.666 -7.990 3.448 1.00 84.94 93 LEU A O 1
ATOM 721 N N . PRO A 1 94 ? 3.763 -9.558 2.103 1.00 89.06 94 PRO A N 1
ATOM 722 C CA . PRO A 1 94 ? 3.063 -8.590 1.269 1.00 89.06 94 PRO A CA 1
ATOM 723 C C . PRO A 1 94 ? 1.937 -7.926 2.068 1.00 89.06 94 PRO A C 1
ATOM 725 O O . PRO A 1 94 ? 1.315 -8.572 2.910 1.00 89.06 94 PRO A O 1
ATOM 728 N N . LEU A 1 95 ? 1.616 -6.661 1.763 1.00 92.44 95 LEU A N 1
ATOM 729 C CA . LEU A 1 95 ? 0.663 -5.862 2.550 1.00 92.44 95 LEU A CA 1
ATOM 730 C C . LEU A 1 95 ? -0.661 -6.591 2.817 1.00 92.44 95 LEU A C 1
ATOM 732 O O . LEU A 1 95 ? -1.124 -6.602 3.951 1.00 92.44 95 LEU A O 1
ATOM 736 N N . ALA A 1 96 ? -1.253 -7.224 1.800 1.00 90.81 96 ALA A N 1
ATOM 737 C CA . ALA A 1 96 ? -2.506 -7.963 1.959 1.00 90.81 96 ALA A CA 1
ATOM 738 C C . ALA A 1 96 ? -2.400 -9.041 3.051 1.00 90.81 96 ALA A C 1
ATOM 740 O O . ALA A 1 96 ? -3.270 -9.135 3.915 1.00 90.81 96 ALA A O 1
ATOM 741 N N . ARG A 1 97 ? -1.292 -9.792 3.067 1.00 89.44 97 ARG A N 1
ATOM 742 C CA . ARG A 1 97 ? -1.026 -10.793 4.098 1.00 89.44 97 ARG A CA 1
ATOM 743 C C . ARG A 1 97 ? -0.753 -10.144 5.452 1.00 89.44 97 ARG A C 1
ATOM 745 O O . ARG A 1 97 ? -1.270 -10.624 6.453 1.00 89.44 97 ARG A O 1
ATOM 752 N N . THR A 1 98 ? -0.004 -9.044 5.496 1.00 92.00 98 THR A N 1
ATOM 753 C CA . THR A 1 98 ? 0.238 -8.290 6.737 1.00 92.00 98 THR A CA 1
ATOM 754 C C . THR A 1 98 ? -1.069 -7.833 7.383 1.00 92.00 98 THR A C 1
ATOM 756 O O . THR A 1 98 ? -1.232 -7.973 8.590 1.00 92.00 98 THR A O 1
ATOM 759 N N . LEU A 1 99 ? -2.026 -7.337 6.591 1.00 92.75 99 LEU A N 1
ATOM 760 C CA . LEU A 1 99 ? -3.338 -6.906 7.084 1.00 92.75 99 LEU A CA 1
ATOM 761 C C . LEU A 1 99 ? -4.169 -8.079 7.633 1.00 92.75 99 LEU A C 1
ATOM 763 O O . LEU A 1 99 ? -4.827 -7.923 8.662 1.00 92.75 99 LEU A O 1
ATOM 767 N N . GLU A 1 100 ? -4.116 -9.247 6.983 1.00 90.88 100 GLU A N 1
ATOM 768 C CA . GLU A 1 100 ? -4.758 -10.476 7.477 1.00 90.88 100 GLU A CA 1
ATOM 769 C C . GLU A 1 100 ? -4.156 -10.941 8.809 1.00 90.88 100 GLU A C 1
ATOM 771 O O . GLU A 1 100 ? -4.884 -11.302 9.732 1.00 90.88 100 GLU A O 1
ATOM 776 N N . LEU A 1 101 ? -2.827 -10.921 8.931 1.00 90.44 101 LEU A N 1
ATOM 777 C CA . LEU A 1 101 ? -2.155 -11.276 10.181 1.00 90.44 101 LEU A CA 1
ATOM 778 C C . LEU A 1 101 ? -2.437 -10.250 11.281 1.00 90.44 101 LEU A C 1
ATOM 780 O O . LEU A 1 101 ? -2.641 -10.633 12.430 1.00 90.44 101 LEU A O 1
ATOM 784 N N . ALA A 1 102 ? -2.499 -8.962 10.939 1.00 91.75 102 ALA A N 1
ATOM 785 C CA . ALA A 1 102 ? -2.877 -7.910 11.875 1.00 91.75 102 ALA A CA 1
ATOM 786 C C . ALA A 1 102 ? -4.294 -8.126 12.427 1.00 91.75 102 ALA A C 1
ATOM 788 O O . ALA A 1 102 ? -4.485 -7.983 13.627 1.00 91.75 102 ALA A O 1
ATOM 789 N N . ASP A 1 103 ? -5.260 -8.550 11.601 1.00 88.56 103 ASP A N 1
ATOM 790 C CA . ASP A 1 103 ? -6.604 -8.918 12.085 1.00 88.56 103 ASP A CA 1
ATOM 791 C C . ASP A 1 103 ? -6.591 -10.069 13.088 1.00 88.56 103 ASP A C 1
ATOM 793 O O . ASP A 1 103 ? -7.390 -10.092 14.022 1.00 88.56 103 ASP A O 1
ATOM 797 N N . ALA A 1 104 ? -5.751 -11.071 12.838 1.00 88.88 104 ALA A N 1
ATOM 798 C CA . ALA A 1 104 ? -5.720 -12.278 13.648 1.00 88.88 104 ALA A CA 1
ATOM 799 C C . ALA A 1 104 ? -4.995 -12.049 14.981 1.00 88.88 104 ALA A C 1
ATOM 801 O O . ALA A 1 104 ? -5.409 -12.576 16.017 1.00 88.88 104 ALA A O 1
ATOM 802 N N . TYR A 1 105 ? -3.911 -11.273 14.953 1.00 90.94 105 TYR A N 1
ATOM 803 C CA . TYR A 1 105 ? -2.927 -11.266 16.031 1.00 90.94 105 TYR A CA 1
ATOM 804 C C . TYR A 1 105 ? -2.722 -9.916 16.710 1.00 90.94 105 TYR A C 1
ATOM 806 O O . TYR A 1 105 ? -2.122 -9.896 17.781 1.00 90.94 105 TYR A O 1
ATOM 814 N N . LEU A 1 106 ? -3.204 -8.803 16.153 1.00 91.38 106 LEU A N 1
ATOM 815 C CA . LEU A 1 106 ? -3.069 -7.477 16.761 1.00 91.38 106 LEU A CA 1
ATOM 816 C C . LEU A 1 106 ? -4.415 -6.966 17.277 1.00 91.38 106 LEU A C 1
ATOM 818 O O . LEU A 1 106 ? -5.481 -7.321 16.776 1.00 91.38 106 LEU A O 1
ATOM 822 N N . LYS A 1 107 ? -4.365 -6.140 18.324 1.00 89.38 107 LYS A N 1
ATOM 823 C CA . LYS A 1 107 ? -5.557 -5.470 18.854 1.00 89.38 107 LYS A CA 1
ATOM 824 C C . LYS A 1 107 ? -6.112 -4.454 17.847 1.00 89.38 107 LYS A C 1
ATOM 826 O O . LYS A 1 107 ? -5.385 -3.939 16.999 1.00 89.38 107 LYS A O 1
ATOM 831 N N . GLU A 1 108 ? -7.405 -4.146 17.974 1.00 84.12 108 GLU A N 1
ATOM 832 C CA . GLU A 1 108 ? -8.028 -3.056 17.211 1.00 84.12 108 GLU A CA 1
ATOM 833 C C . GLU A 1 108 ? -7.310 -1.723 17.484 1.00 84.12 108 GLU A C 1
ATOM 835 O O . GLU A 1 108 ? -6.923 -1.444 18.621 1.00 84.12 108 GLU A O 1
ATOM 840 N N . GLY A 1 109 ? -7.159 -0.892 16.450 1.00 82.75 109 GLY A N 1
ATOM 841 C CA . GLY A 1 109 ? -6.422 0.371 16.535 1.00 82.75 109 GLY A CA 1
ATOM 842 C C . GLY A 1 109 ? -4.924 0.229 16.266 1.00 82.75 109 GLY A C 1
ATOM 843 O O . GLY A 1 109 ? -4.168 1.159 16.548 1.00 82.75 109 GLY A O 1
ATOM 844 N N . SER A 1 110 ? -4.493 -0.911 15.717 1.00 90.50 110 SER A N 1
ATOM 845 C CA . SER A 1 110 ? -3.106 -1.108 15.297 1.00 90.50 110 SER A CA 1
ATOM 846 C C . SER A 1 110 ? -2.718 -0.150 14.169 1.00 90.50 110 SER A C 1
ATOM 848 O O . SER A 1 110 ? -3.560 0.288 13.384 1.00 90.50 110 SER A O 1
ATOM 850 N N . VAL A 1 111 ? -1.418 0.115 14.013 1.00 92.12 111 VAL A N 1
ATOM 851 C CA . VAL A 1 111 ? -0.899 0.942 12.908 1.00 92.12 111 VAL A CA 1
ATOM 852 C C . VAL A 1 111 ? -1.357 0.463 11.528 1.00 92.12 111 VAL A C 1
ATOM 854 O O . VAL A 1 111 ? -1.558 1.274 10.630 1.00 92.12 111 VAL A O 1
ATOM 857 N N . PHE A 1 112 ? -1.590 -0.841 11.357 1.00 93.56 112 PHE A N 1
ATOM 858 C CA . PHE A 1 112 ? -2.038 -1.431 10.096 1.00 93.56 112 PHE A CA 1
ATOM 859 C C . PHE A 1 112 ? -3.492 -1.096 9.747 1.00 93.56 112 PHE A C 1
ATOM 861 O O . PHE A 1 112 ? -3.854 -1.094 8.566 1.00 93.56 112 PHE A O 1
ATOM 868 N N . ASP A 1 113 ? -4.318 -0.736 10.734 1.00 89.69 113 ASP A N 1
ATOM 869 C CA . ASP A 1 113 ? -5.693 -0.293 10.489 1.00 89.69 113 ASP A CA 1
ATOM 870 C C . ASP A 1 113 ? -5.738 1.009 9.678 1.00 89.69 113 ASP A C 1
ATOM 872 O O . ASP A 1 113 ? -6.702 1.235 8.944 1.00 89.69 113 ASP A O 1
ATOM 876 N N . ARG A 1 114 ? -4.659 1.804 9.699 1.00 90.69 114 ARG A N 1
ATOM 877 C CA . ARG A 1 114 ? -4.520 3.035 8.904 1.00 90.69 114 ARG A CA 1
ATOM 878 C C . ARG A 1 114 ? -4.576 2.794 7.400 1.00 90.69 114 ARG A C 1
ATOM 880 O O . ARG A 1 114 ? -5.049 3.659 6.672 1.00 90.69 114 ARG A O 1
ATOM 887 N N . LEU A 1 115 ? -4.106 1.639 6.920 1.00 92.81 115 LEU A N 1
ATOM 888 C CA . LEU A 1 115 ? -4.131 1.279 5.493 1.00 92.81 115 LEU A CA 1
ATOM 889 C C . LEU A 1 115 ? -5.337 0.404 5.120 1.00 92.81 115 LEU A C 1
ATOM 891 O O . LEU A 1 115 ? -5.741 0.343 3.957 1.00 92.81 115 LEU A O 1
ATOM 895 N N . ARG A 1 116 ? -5.950 -0.260 6.104 1.00 89.19 116 ARG A N 1
ATOM 896 C CA . ARG A 1 116 ? -7.047 -1.225 5.928 1.00 89.19 116 ARG A CA 1
ATOM 897 C C . ARG A 1 116 ? -8.285 -0.662 5.232 1.00 89.19 116 ARG A C 1
ATOM 899 O O . ARG A 1 116 ? -8.996 -1.411 4.564 1.00 89.19 116 ARG A O 1
ATOM 906 N N . PHE A 1 117 ? -8.552 0.632 5.369 1.00 86.38 117 PHE A N 1
ATOM 907 C CA . PHE A 1 117 ? -9.737 1.275 4.783 1.00 86.38 117 PHE A CA 1
ATOM 908 C C . PHE A 1 117 ? -9.402 2.273 3.671 1.00 86.38 117 PHE A C 1
ATOM 910 O O . PHE A 1 117 ? -10.290 2.944 3.136 1.00 86.38 117 PHE A O 1
ATOM 917 N N . ARG A 1 118 ? -8.129 2.335 3.266 1.00 91.38 118 ARG A N 1
ATOM 918 C CA . ARG A 1 118 ? -7.659 3.241 2.221 1.00 91.38 118 ARG A CA 1
ATOM 919 C C . ARG A 1 118 ? -7.416 2.474 0.926 1.00 91.38 118 ARG A C 1
ATOM 921 O O . ARG A 1 118 ? -6.440 1.749 0.740 1.00 91.38 118 ARG A O 1
ATOM 928 N N . SER A 1 119 ? -8.405 2.576 0.040 1.00 90.50 119 SER A N 1
ATOM 929 C CA . SER A 1 119 ? -8.461 1.777 -1.190 1.00 90.50 119 SER A CA 1
ATOM 930 C C . SER A 1 119 ? -7.370 2.128 -2.205 1.00 90.50 119 SER A C 1
ATOM 932 O O . SER A 1 119 ? -7.039 1.290 -3.044 1.00 90.50 119 SER A O 1
ATOM 934 N N . ILE A 1 120 ? -6.816 3.343 -2.137 1.00 92.31 120 ILE A N 1
ATOM 935 C CA . ILE A 1 120 ? -5.770 3.805 -3.052 1.00 92.31 120 ILE A CA 1
ATOM 936 C C . ILE A 1 120 ? -4.455 3.099 -2.726 1.00 92.31 120 ILE A C 1
ATOM 938 O O . ILE A 1 120 ? -3.851 2.508 -3.615 1.00 92.31 120 ILE A O 1
ATOM 942 N N . GLU A 1 121 ? -4.064 3.063 -1.457 1.00 94.69 121 GLU A N 1
ATOM 943 C CA . GLU A 1 121 ? -2.858 2.402 -0.962 1.00 94.69 121 GLU A CA 1
ATOM 944 C C . GLU A 1 121 ? -2.941 0.889 -1.144 1.00 94.69 121 GLU A C 1
ATOM 946 O O . GLU A 1 121 ? -1.990 0.270 -1.613 1.00 94.69 121 GLU A O 1
ATOM 951 N N . GLN A 1 122 ? -4.099 0.281 -0.866 1.00 93.94 122 GLN A N 1
ATOM 952 C CA . GLN A 1 122 ? -4.300 -1.147 -1.136 1.00 93.94 122 GLN A CA 1
ATOM 953 C C . GLN A 1 122 ? -4.171 -1.482 -2.619 1.00 93.94 122 GLN A C 1
ATOM 955 O O . GLN A 1 122 ? -3.552 -2.486 -2.978 1.00 93.94 122 GLN A O 1
ATOM 960 N N . ARG A 1 123 ? -4.729 -0.637 -3.494 1.00 94.25 123 ARG A N 1
ATOM 961 C CA . ARG A 1 123 ? -4.572 -0.798 -4.940 1.00 94.25 123 ARG A CA 1
ATOM 962 C C . ARG A 1 123 ? -3.111 -0.634 -5.342 1.00 94.25 123 ARG A C 1
ATOM 964 O O . ARG A 1 123 ? -2.596 -1.506 -6.027 1.00 94.25 123 ARG A O 1
ATOM 971 N N . ALA A 1 124 ? -2.441 0.416 -4.875 1.00 94.12 124 ALA A N 1
ATOM 972 C CA . ALA A 1 124 ? -1.028 0.667 -5.145 1.00 94.12 124 ALA A CA 1
ATOM 973 C C . ALA A 1 124 ? -0.142 -0.513 -4.717 1.00 94.12 124 ALA A C 1
ATOM 975 O O . ALA A 1 124 ? 0.694 -0.973 -5.491 1.00 94.12 124 ALA A O 1
ATOM 976 N N . ALA A 1 125 ? -0.368 -1.070 -3.525 1.00 94.62 125 ALA A N 1
ATOM 977 C CA . ALA A 1 125 ? 0.337 -2.259 -3.054 1.00 94.62 125 ALA A CA 1
ATOM 978 C C . ALA A 1 125 ? 0.069 -3.488 -3.939 1.00 94.62 125 ALA A C 1
ATOM 980 O O . ALA A 1 125 ? 0.995 -4.228 -4.265 1.00 94.62 125 ALA A O 1
ATOM 981 N N . SER A 1 126 ? -1.177 -3.697 -4.376 1.00 94.88 126 SER A N 1
ATOM 982 C CA . SER A 1 126 ? -1.526 -4.788 -5.297 1.00 94.88 126 SER A CA 1
ATOM 983 C C . SER A 1 126 ? -0.869 -4.624 -6.673 1.00 94.88 126 SER A C 1
ATOM 985 O O . SER A 1 126 ? -0.424 -5.604 -7.277 1.00 94.88 126 SER A O 1
ATOM 987 N N . GLU A 1 127 ? -0.801 -3.397 -7.185 1.00 95.25 127 GLU A N 1
ATOM 988 C CA . GLU A 1 127 ? -0.130 -3.081 -8.447 1.00 95.25 127 GLU A CA 1
ATOM 989 C C . GLU A 1 127 ? 1.382 -3.312 -8.338 1.00 95.25 127 GLU A C 1
ATOM 991 O O . GLU A 1 127 ? 1.956 -3.976 -9.200 1.00 95.25 127 GLU A O 1
ATOM 996 N N . LEU A 1 128 ? 2.008 -2.856 -7.246 1.00 94.81 128 LEU A N 1
ATOM 997 C CA . LEU A 1 128 ? 3.417 -3.113 -6.931 1.00 94.81 128 LEU A CA 1
ATOM 998 C C . LEU A 1 128 ? 3.741 -4.611 -6.937 1.00 94.81 128 LEU A C 1
ATOM 1000 O O . LEU A 1 128 ? 4.715 -5.020 -7.570 1.00 94.81 128 LEU A O 1
ATOM 1004 N N . VAL A 1 129 ? 2.911 -5.436 -6.288 1.00 94.94 129 VAL A N 1
ATOM 1005 C CA . VAL A 1 129 ? 3.066 -6.902 -6.275 1.00 94.94 129 VAL A CA 1
ATOM 1006 C C . VAL A 1 129 ? 2.961 -7.477 -7.687 1.00 94.94 129 VAL A C 1
ATOM 1008 O O . VAL A 1 129 ? 3.779 -8.309 -8.079 1.00 94.94 129 VAL A O 1
ATOM 1011 N N . THR A 1 130 ? 1.986 -7.017 -8.473 1.00 95.25 130 THR A N 1
ATOM 1012 C CA . THR A 1 130 ? 1.775 -7.481 -9.853 1.00 95.25 130 THR A CA 1
ATOM 1013 C C . THR A 1 130 ? 2.991 -7.182 -10.727 1.00 95.25 130 THR A C 1
ATOM 1015 O O . THR A 1 130 ? 3.525 -8.084 -11.373 1.00 95.25 130 THR A O 1
ATOM 1018 N N . VAL A 1 131 ? 3.488 -5.941 -10.693 1.00 95.69 131 VAL A N 1
ATOM 1019 C CA . VAL A 1 131 ? 4.673 -5.526 -11.457 1.00 95.69 131 VAL A CA 1
ATOM 1020 C C . VAL A 1 131 ? 5.921 -6.264 -10.984 1.00 95.69 131 VAL A C 1
ATOM 1022 O O . VAL A 1 131 ? 6.664 -6.799 -11.803 1.00 95.69 131 VAL A O 1
ATOM 1025 N N . ARG A 1 132 ? 6.140 -6.375 -9.670 1.00 95.25 132 ARG A N 1
ATOM 1026 C CA . ARG A 1 132 ? 7.269 -7.138 -9.122 1.00 95.25 132 ARG A CA 1
ATOM 1027 C C . ARG A 1 132 ? 7.244 -8.583 -9.577 1.00 95.25 132 ARG A C 1
ATOM 1029 O O . ARG A 1 132 ? 8.297 -9.121 -9.902 1.00 95.25 132 ARG A O 1
ATOM 1036 N N . ASN A 1 133 ? 6.075 -9.218 -9.595 1.00 94.62 133 ASN A N 1
ATOM 1037 C CA . ASN A 1 133 ? 5.973 -10.610 -10.007 1.00 94.62 133 ASN A CA 1
ATOM 1038 C C . ASN A 1 133 ? 6.288 -10.778 -11.494 1.00 94.62 133 ASN A C 1
ATOM 1040 O O . ASN A 1 133 ? 6.980 -11.728 -11.844 1.00 94.62 133 ASN A O 1
ATOM 1044 N N . ALA A 1 134 ? 5.860 -9.840 -12.340 1.00 95.06 134 ALA A N 1
ATOM 1045 C CA . ALA A 1 134 ? 6.202 -9.835 -13.760 1.00 95.06 134 ALA A CA 1
ATOM 1046 C C . ALA A 1 134 ? 7.703 -9.642 -14.020 1.00 95.06 134 ALA A C 1
ATOM 1048 O O . ALA A 1 134 ? 8.235 -10.222 -14.961 1.00 95.06 134 ALA A O 1
ATOM 1049 N N . ILE A 1 135 ? 8.394 -8.863 -13.179 1.00 95.31 135 ILE A N 1
ATOM 1050 C CA . ILE A 1 135 ? 9.851 -8.684 -13.272 1.00 95.31 135 ILE A CA 1
ATOM 1051 C C . ILE A 1 135 ? 10.594 -9.920 -12.747 1.00 95.31 135 ILE A C 1
ATOM 1053 O O . ILE A 1 135 ? 11.543 -10.390 -13.367 1.00 95.31 135 ILE A O 1
ATOM 1057 N N . ALA A 1 136 ? 10.199 -10.424 -11.576 1.00 94.44 136 ALA A N 1
ATOM 1058 C CA . ALA A 1 136 ? 10.952 -11.445 -10.852 1.00 94.44 136 ALA A CA 1
ATOM 1059 C C . ALA A 1 136 ? 10.712 -12.873 -11.362 1.00 94.44 136 ALA A C 1
ATOM 1061 O O . ALA A 1 136 ? 11.574 -13.729 -11.168 1.00 94.44 136 ALA A O 1
ATOM 1062 N N . HIS A 1 137 ? 9.553 -13.151 -11.970 1.00 91.88 137 HIS A N 1
ATOM 1063 C CA . HIS A 1 137 ? 9.131 -14.515 -12.298 1.00 91.88 137 HIS A CA 1
ATOM 1064 C C . HIS A 1 137 ? 8.755 -14.651 -13.776 1.00 91.88 137 HIS A C 1
ATOM 1066 O O . HIS A 1 137 ? 7.725 -14.117 -14.193 1.00 91.88 137 HIS A O 1
ATOM 1072 N N . PRO A 1 138 ? 9.502 -15.444 -14.568 1.00 86.31 138 PRO A N 1
ATOM 1073 C CA . PRO A 1 138 ? 9.202 -15.693 -15.977 1.00 86.31 138 PRO A CA 1
ATOM 1074 C C . PRO A 1 138 ? 8.086 -16.742 -16.128 1.00 86.31 138 PRO A C 1
ATOM 1076 O O . PRO A 1 138 ? 8.286 -17.811 -16.697 1.00 86.31 138 PRO A O 1
ATOM 1079 N N . SER A 1 139 ? 6.907 -16.468 -15.567 1.00 92.75 139 SER A N 1
ATOM 1080 C CA . SER A 1 139 ? 5.741 -17.356 -15.644 1.00 92.75 139 SER A CA 1
ATOM 1081 C C . SER A 1 139 ? 4.626 -16.729 -16.475 1.00 92.75 139 SER A C 1
ATOM 1083 O O . SER A 1 139 ? 4.377 -15.526 -16.372 1.00 92.75 139 SER A O 1
ATOM 1085 N N . ASP A 1 140 ? 3.894 -17.551 -17.233 1.00 92.94 140 ASP A N 1
ATOM 1086 C CA 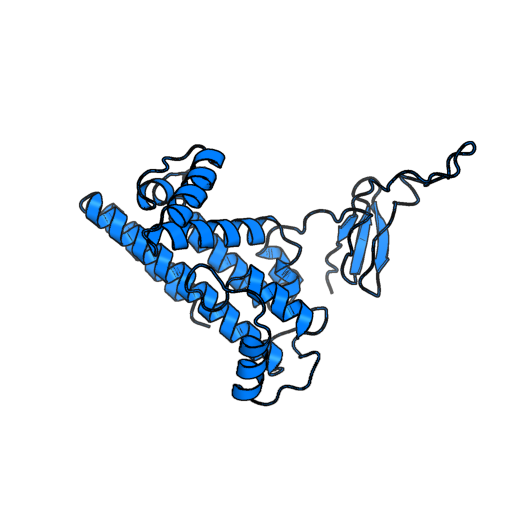. ASP A 1 140 ? 2.726 -17.085 -17.994 1.00 92.94 140 ASP A CA 1
ATOM 1087 C C . ASP A 1 140 ? 1.681 -16.431 -17.085 1.00 92.94 140 ASP A C 1
ATOM 1089 O O . ASP A 1 140 ? 1.055 -15.447 -17.463 1.00 92.94 140 ASP A O 1
ATOM 1093 N N . HIS A 1 141 ? 1.524 -16.933 -15.856 1.00 92.75 141 HIS A N 1
ATOM 1094 C CA . HIS A 1 141 ? 0.595 -16.353 -14.892 1.00 92.75 141 HIS A CA 1
ATOM 1095 C C . HIS A 1 141 ? 0.981 -14.920 -14.501 1.00 92.75 141 HIS A C 1
ATOM 1097 O O . HIS A 1 141 ? 0.129 -14.036 -14.552 1.00 92.75 141 HIS A O 1
ATOM 1103 N N . ALA A 1 142 ? 2.250 -14.678 -14.145 1.00 94.00 142 ALA A N 1
ATOM 1104 C CA . ALA A 1 142 ? 2.727 -13.334 -13.813 1.00 94.00 142 ALA A CA 1
ATOM 1105 C C . ALA A 1 142 ? 2.597 -12.381 -15.010 1.00 94.00 142 ALA A C 1
ATOM 1107 O O . ALA A 1 142 ? 2.155 -11.245 -14.840 1.00 94.00 142 ALA A O 1
ATOM 1108 N N . ARG A 1 143 ? 2.913 -12.867 -16.220 1.00 94.06 143 ARG A N 1
ATOM 1109 C CA . ARG A 1 143 ? 2.758 -12.096 -17.457 1.00 94.06 143 ARG A CA 1
ATOM 1110 C C . ARG A 1 143 ? 1.299 -11.697 -17.691 1.00 94.06 143 ARG A C 1
ATOM 1112 O O . ARG A 1 143 ? 1.028 -10.519 -17.869 1.00 94.06 143 ARG A O 1
ATOM 1119 N N . LEU A 1 144 ? 0.361 -12.643 -17.625 1.00 95.06 144 LEU A N 1
ATOM 1120 C CA . LEU A 1 144 ? -1.066 -12.383 -17.860 1.00 95.06 144 LEU A CA 1
ATOM 1121 C C . LEU A 1 144 ? -1.673 -11.408 -16.841 1.00 95.06 144 LEU A C 1
ATOM 1123 O O . LEU A 1 144 ? -2.488 -10.565 -17.208 1.00 95.06 144 LEU A O 1
ATOM 1127 N N . GLU A 1 145 ? -1.301 -11.504 -15.562 1.00 95.94 145 GLU A N 1
ATOM 1128 C CA . GLU A 1 145 ? -1.772 -10.549 -14.548 1.00 95.94 145 GLU A CA 1
ATOM 1129 C C . GLU A 1 145 ? -1.221 -9.138 -14.800 1.00 95.94 145 GLU A C 1
ATOM 1131 O O . GLU A 1 145 ? -1.951 -8.152 -14.676 1.00 95.94 145 GLU A O 1
ATOM 1136 N N . PHE A 1 146 ? 0.037 -9.030 -15.229 1.00 96.75 146 PHE A N 1
ATOM 1137 C CA . PHE A 1 146 ? 0.628 -7.752 -15.613 1.00 96.75 146 PHE A CA 1
ATOM 1138 C C . PHE A 1 146 ? 0.023 -7.170 -16.893 1.00 96.75 146 PHE A C 1
ATOM 1140 O O . PHE A 1 146 ? -0.264 -5.975 -16.932 1.00 96.75 146 PHE A O 1
ATOM 1147 N N . GLU A 1 147 ? -0.247 -7.991 -17.908 1.00 95.69 147 GLU A N 1
ATOM 1148 C CA . GLU A 1 147 ? -0.918 -7.555 -19.137 1.00 95.69 147 GLU A CA 1
ATOM 1149 C C . GLU A 1 147 ? -2.293 -6.948 -18.837 1.00 95.69 147 GLU A C 1
ATOM 1151 O O . GLU A 1 147 ? -2.608 -5.870 -19.339 1.00 95.69 147 GLU A O 1
ATOM 1156 N N . LYS A 1 148 ? -3.080 -7.569 -17.944 1.00 96.31 148 LYS A N 1
ATOM 1157 C CA . LYS A 1 148 ? -4.363 -7.012 -17.479 1.00 96.31 148 LYS A CA 1
ATOM 1158 C C . LYS A 1 148 ? -4.188 -5.656 -16.798 1.00 96.31 148 LYS A C 1
ATOM 1160 O O . LYS A 1 148 ? -4.961 -4.737 -17.067 1.00 96.31 148 LYS A O 1
ATOM 1165 N N . LEU A 1 149 ? -3.187 -5.522 -15.922 1.00 95.88 149 LEU A N 1
ATOM 1166 C CA . LEU A 1 149 ? -2.883 -4.262 -15.239 1.00 95.88 149 LEU A CA 1
ATOM 1167 C C . LEU A 1 149 ? -2.502 -3.160 -16.238 1.00 95.88 149 LEU A C 1
ATOM 1169 O O . LEU A 1 149 ? -3.058 -2.061 -16.195 1.00 95.88 149 LEU A O 1
ATOM 1173 N N . ALA A 1 150 ? -1.574 -3.452 -17.147 1.00 95.12 150 ALA A N 1
ATOM 1174 C CA . ALA A 1 150 ? -1.118 -2.512 -18.162 1.00 95.12 150 ALA A CA 1
ATOM 1175 C C . ALA A 1 150 ? -2.259 -2.117 -19.114 1.00 95.12 150 ALA A C 1
ATOM 1177 O O . ALA A 1 150 ? -2.451 -0.928 -19.375 1.00 95.12 150 ALA A O 1
ATOM 1178 N N . GLN A 1 151 ? -3.090 -3.073 -19.543 1.00 94.44 151 GLN A N 1
ATOM 1179 C CA . GLN A 1 151 ? -4.270 -2.814 -20.369 1.00 94.44 151 GLN A CA 1
ATOM 1180 C C . GLN A 1 151 ? -5.290 -1.921 -19.653 1.00 94.44 151 GLN A C 1
ATOM 1182 O O . GLN A 1 151 ? -5.774 -0.956 -20.243 1.00 94.44 151 GLN A O 1
ATOM 1187 N N . ALA A 1 152 ? -5.582 -2.183 -18.375 1.00 93.69 152 ALA A N 1
ATOM 1188 C CA . ALA A 1 152 ? -6.502 -1.366 -17.581 1.00 93.69 152 ALA A CA 1
ATOM 1189 C C . ALA A 1 152 ? -6.046 0.099 -17.461 1.00 93.69 152 ALA A C 1
ATOM 1191 O O . ALA A 1 152 ? -6.874 0.997 -17.310 1.00 93.69 152 ALA A O 1
ATOM 1192 N N . LYS A 1 153 ? -4.735 0.347 -17.558 1.00 91.38 153 LYS A N 1
ATOM 1193 C CA . LYS A 1 153 ? -4.130 1.684 -17.539 1.00 91.38 153 LYS A CA 1
ATOM 1194 C C . LYS A 1 153 ? -3.797 2.243 -18.926 1.00 91.38 153 LYS A C 1
ATOM 1196 O O . LYS A 1 153 ? -3.289 3.354 -19.011 1.00 91.38 153 LYS A O 1
ATOM 1201 N N . SER A 1 154 ? -4.121 1.519 -20.000 1.00 92.50 154 SER A N 1
ATOM 1202 C CA . SER A 1 154 ? -3.779 1.890 -21.383 1.00 92.50 154 SER A CA 1
ATOM 1203 C C . SER A 1 154 ? -2.272 2.093 -21.608 1.00 92.50 154 SER A C 1
ATOM 1205 O O . SER A 1 154 ? -1.860 2.979 -22.354 1.00 92.50 154 SER A O 1
ATOM 1207 N N . TYR A 1 155 ? -1.448 1.268 -20.961 1.00 90.31 155 TYR A N 1
ATOM 1208 C CA . TYR A 1 155 ? 0.006 1.275 -21.108 1.00 90.31 155 TYR A CA 1
ATOM 1209 C C . TYR A 1 155 ? 0.518 0.111 -21.965 1.00 90.31 155 TYR A C 1
ATOM 1211 O O . TYR A 1 155 ? -0.172 -0.903 -22.119 1.00 90.31 155 TYR A O 1
ATOM 1219 N N . PRO A 1 156 ? 1.752 0.215 -22.496 1.00 84.56 156 PRO A N 1
ATOM 1220 C CA . PRO A 1 156 ? 2.428 -0.914 -23.117 1.00 84.56 156 PRO A CA 1
ATOM 1221 C C . PRO A 1 156 ? 2.570 -2.074 -22.125 1.00 84.56 156 PRO A C 1
ATOM 1223 O O . PRO A 1 156 ? 2.988 -1.882 -20.985 1.00 84.56 156 PRO A O 1
ATOM 1226 N N . PHE A 1 157 ? 2.254 -3.285 -22.575 1.00 78.06 157 PHE A N 1
ATOM 1227 C CA . PHE A 1 157 ? 2.282 -4.507 -21.763 1.00 78.06 157 PHE A CA 1
ATOM 1228 C C . PHE A 1 157 ? 3.405 -5.474 -22.173 1.00 78.06 157 PHE A C 1
ATOM 1230 O O . PHE A 1 157 ? 3.346 -6.658 -21.865 1.00 78.06 157 PHE A O 1
ATOM 1237 N N . GLY A 1 158 ? 4.416 -4.970 -22.891 1.00 83.94 158 GLY A N 1
ATOM 1238 C CA . GLY A 1 158 ? 5.594 -5.736 -23.292 1.00 83.94 158 GLY A CA 1
ATOM 1239 C C . GLY A 1 158 ? 6.501 -6.025 -22.098 1.00 83.94 158 GLY A C 1
ATOM 1240 O O . GLY A 1 158 ? 6.188 -6.828 -21.224 1.00 83.94 158 GLY A O 1
ATOM 1241 N N . ARG A 1 159 ? 7.656 -5.365 -22.043 1.00 89.94 159 ARG A N 1
ATOM 1242 C CA . ARG A 1 159 ? 8.544 -5.491 -20.891 1.00 89.94 159 ARG A CA 1
ATOM 1243 C C . ARG A 1 159 ? 8.008 -4.645 -19.729 1.00 89.94 159 ARG A C 1
ATOM 1245 O O . ARG A 1 159 ? 7.539 -3.531 -19.951 1.00 89.94 159 ARG A O 1
ATOM 1252 N N . ALA A 1 160 ? 8.129 -5.119 -18.487 1.00 93.94 160 ALA A N 1
ATOM 1253 C CA . ALA A 1 160 ? 7.702 -4.363 -17.302 1.00 93.94 160 ALA A CA 1
ATOM 1254 C C . ALA A 1 160 ? 8.347 -2.965 -17.229 1.00 93.94 160 ALA A C 1
ATOM 1256 O O . ALA A 1 160 ? 7.689 -1.993 -16.859 1.00 93.94 160 ALA A O 1
ATOM 1257 N N . ALA A 1 161 ? 9.603 -2.834 -17.666 1.00 94.50 161 ALA A N 1
ATOM 1258 C CA . ALA A 1 161 ? 10.263 -1.543 -17.835 1.00 94.50 161 ALA A CA 1
ATOM 1259 C C . ALA A 1 161 ? 9.508 -0.546 -18.734 1.00 94.50 161 ALA A C 1
ATOM 1261 O O . ALA A 1 161 ? 9.536 0.646 -18.444 1.00 94.50 161 ALA A O 1
ATOM 1262 N N . ASP A 1 162 ? 8.841 -0.988 -19.807 1.00 93.38 162 ASP A N 1
ATOM 1263 C CA . ASP A 1 162 ? 8.109 -0.083 -20.706 1.00 93.38 162 ASP A CA 1
ATOM 1264 C C . ASP A 1 162 ? 6.899 0.543 -19.988 1.00 93.38 162 ASP A C 1
ATOM 1266 O O . ASP A 1 162 ? 6.643 1.742 -20.112 1.00 93.38 162 ASP A O 1
ATOM 1270 N N . TYR A 1 163 ? 6.205 -0.244 -19.162 1.00 94.75 163 TYR A N 1
ATOM 1271 C CA . TYR A 1 163 ? 5.171 0.250 -18.247 1.00 94.75 163 TYR A CA 1
ATOM 1272 C C . TYR A 1 163 ? 5.764 1.218 -17.214 1.00 94.75 163 TYR A C 1
ATOM 1274 O O . TYR A 1 163 ? 5.253 2.315 -17.018 1.00 94.75 163 TYR A O 1
ATOM 1282 N N . LEU A 1 164 ? 6.879 0.849 -16.582 1.00 95.25 164 LEU A N 1
ATOM 1283 C CA . LEU A 1 164 ? 7.506 1.635 -15.514 1.00 95.25 164 LEU A CA 1
ATOM 1284 C C . LEU A 1 164 ? 8.070 2.983 -15.991 1.00 95.25 164 LEU A C 1
ATOM 1286 O O . LEU A 1 164 ? 8.086 3.953 -15.231 1.00 95.25 164 LEU A O 1
ATOM 1290 N N . LEU A 1 165 ? 8.523 3.044 -17.243 1.00 94.69 165 LEU A N 1
ATOM 1291 C CA . LEU A 1 165 ? 9.001 4.259 -17.905 1.00 94.69 165 LEU A CA 1
ATOM 1292 C C . LEU A 1 165 ? 7.865 5.100 -18.509 1.00 94.69 165 LEU A C 1
ATOM 1294 O O . LEU A 1 165 ? 8.115 6.236 -18.919 1.00 94.69 165 LEU A O 1
ATOM 1298 N N . SER A 1 166 ? 6.636 4.577 -18.560 1.00 93.88 166 SER A N 1
ATOM 1299 C CA . SER A 1 166 ? 5.468 5.335 -19.016 1.00 93.88 166 SER A CA 1
ATOM 1300 C C . SER A 1 166 ? 5.152 6.476 -18.047 1.00 93.88 166 SER A C 1
ATOM 1302 O O . SER A 1 166 ? 5.416 6.388 -16.846 1.00 93.88 166 SER A O 1
ATOM 1304 N N . THR A 1 167 ? 4.606 7.574 -18.573 1.00 89.62 167 THR A N 1
ATOM 1305 C CA . THR A 1 167 ? 4.326 8.788 -17.799 1.00 89.62 167 THR A CA 1
ATOM 1306 C C . THR A 1 167 ? 2.830 9.014 -17.603 1.00 89.62 167 THR A C 1
ATOM 1308 O O . THR A 1 167 ? 2.028 8.875 -18.525 1.00 89.62 167 THR A O 1
ATOM 1311 N N . ARG A 1 168 ? 2.458 9.444 -16.393 1.00 83.69 168 ARG A N 1
ATOM 1312 C CA . ARG A 1 168 ? 1.113 9.892 -16.022 1.00 83.69 168 ARG A CA 1
ATOM 1313 C C . ARG A 1 168 ? 1.197 11.265 -15.387 1.00 83.69 168 ARG A C 1
ATOM 1315 O O . ARG A 1 168 ? 1.890 11.441 -14.390 1.00 83.69 168 ARG A O 1
ATOM 1322 N N . GLY A 1 169 ? 0.511 12.249 -15.967 1.00 79.06 169 GLY A N 1
ATOM 1323 C CA . GLY A 1 169 ? 0.548 13.621 -15.443 1.00 79.06 169 GLY A CA 1
ATOM 1324 C C . GLY A 1 169 ? 1.970 14.195 -15.348 1.00 79.06 169 GLY A C 1
ATOM 1325 O O . GLY A 1 169 ? 2.261 14.946 -14.426 1.00 79.06 169 GLY A O 1
ATOM 1326 N N . GLY A 1 170 ? 2.868 13.795 -16.257 1.00 83.06 170 GLY A N 1
ATOM 1327 C CA . GLY A 1 170 ? 4.266 14.244 -16.281 1.00 83.06 170 GLY A CA 1
ATOM 1328 C C . GLY A 1 170 ? 5.226 13.480 -15.360 1.00 83.06 170 GLY A C 1
ATOM 1329 O O . GLY A 1 170 ? 6.420 13.765 -15.382 1.00 83.06 170 GLY A O 1
ATOM 1330 N N . VAL A 1 171 ? 4.752 12.494 -14.591 1.00 88.25 171 VAL A N 1
ATOM 1331 C CA . VAL A 1 171 ? 5.593 11.684 -13.694 1.00 88.25 171 VAL A CA 1
ATOM 1332 C C . VAL A 1 171 ? 5.663 10.246 -14.196 1.00 88.25 171 VAL A C 1
ATOM 1334 O O . VAL A 1 171 ? 4.662 9.693 -14.641 1.00 88.25 171 VAL A O 1
ATOM 1337 N N . GLN A 1 172 ? 6.845 9.636 -14.138 1.00 92.38 172 GLN A N 1
ATOM 1338 C CA . GLN A 1 172 ? 7.024 8.232 -14.508 1.00 92.38 172 GLN A CA 1
ATOM 1339 C C . GLN A 1 172 ? 6.408 7.285 -13.478 1.00 92.38 172 GLN A C 1
ATOM 1341 O O . GLN A 1 172 ? 6.525 7.506 -12.270 1.00 92.38 172 GLN A O 1
ATOM 1346 N N . GLU A 1 173 ? 5.822 6.194 -13.960 1.00 94.56 173 GLU A N 1
ATOM 1347 C CA . GLU A 1 173 ? 5.123 5.208 -13.137 1.00 94.56 173 GLU A CA 1
ATOM 1348 C C . GLU A 1 173 ? 6.042 4.583 -12.073 1.00 94.56 173 GLU A C 1
ATOM 1350 O O . GLU A 1 173 ? 5.618 4.418 -10.931 1.00 94.56 173 GLU A O 1
ATOM 1355 N N . VAL A 1 174 ? 7.325 4.337 -12.382 1.00 94.81 174 VAL A N 1
ATOM 1356 C CA . VAL A 1 174 ? 8.303 3.866 -11.381 1.00 94.81 174 VAL A CA 1
ATOM 1357 C C . VAL A 1 174 ? 8.437 4.830 -10.199 1.00 94.81 174 VAL A C 1
ATOM 1359 O O . VAL A 1 174 ? 8.423 4.407 -9.045 1.00 94.81 174 VAL A O 1
ATOM 1362 N N . LEU A 1 175 ? 8.503 6.138 -10.457 1.00 95.56 175 LEU A N 1
ATOM 1363 C CA . LEU A 1 175 ? 8.650 7.142 -9.402 1.00 95.56 175 LEU A CA 1
ATOM 1364 C C . LEU A 1 175 ? 7.362 7.290 -8.588 1.00 95.56 175 LEU A C 1
ATOM 1366 O O . LEU A 1 175 ? 7.432 7.481 -7.371 1.00 95.56 175 LEU A O 1
ATOM 1370 N N . LEU A 1 176 ? 6.198 7.171 -9.237 1.00 93.94 176 LEU A N 1
ATOM 1371 C CA . LEU A 1 176 ? 4.899 7.139 -8.561 1.00 93.94 176 LEU A CA 1
ATOM 1372 C C . LEU A 1 176 ? 4.808 5.940 -7.613 1.00 93.94 176 LEU A C 1
ATOM 1374 O O . LEU A 1 176 ? 4.496 6.119 -6.440 1.00 93.94 176 LEU A O 1
ATOM 1378 N N . MET A 1 177 ? 5.166 4.746 -8.085 1.00 94.19 177 MET A N 1
ATOM 1379 C CA . MET A 1 177 ? 5.150 3.511 -7.296 1.00 94.19 177 MET A CA 1
ATOM 1380 C C . MET A 1 177 ? 6.074 3.574 -6.076 1.00 94.19 177 MET A C 1
ATOM 1382 O O . MET A 1 177 ? 5.672 3.222 -4.968 1.00 94.19 177 MET A O 1
ATOM 1386 N N . MET A 1 178 ? 7.299 4.076 -6.249 1.00 95.81 178 MET A N 1
ATOM 1387 C CA . MET A 1 178 ? 8.232 4.265 -5.132 1.00 95.81 178 MET A CA 1
ATOM 1388 C C . MET A 1 178 ? 7.701 5.286 -4.124 1.00 95.81 178 MET A C 1
ATOM 1390 O O . MET A 1 178 ? 7.799 5.077 -2.921 1.00 95.81 178 MET A O 1
ATOM 1394 N N . THR A 1 179 ? 7.093 6.372 -4.602 1.00 94.94 179 THR A N 1
ATOM 1395 C CA . THR A 1 179 ? 6.486 7.390 -3.732 1.00 94.94 179 THR A CA 1
ATOM 1396 C C . THR A 1 179 ? 5.286 6.834 -2.966 1.00 94.94 179 THR A C 1
ATOM 1398 O O . THR A 1 179 ? 5.153 7.098 -1.778 1.00 94.94 179 THR A O 1
ATOM 1401 N N . GLN A 1 180 ? 4.452 6.000 -3.588 1.00 94.94 180 GLN A N 1
ATOM 1402 C CA . GLN A 1 180 ? 3.353 5.316 -2.899 1.00 94.94 180 GLN A CA 1
ATOM 1403 C C . GLN A 1 180 ? 3.862 4.379 -1.798 1.00 94.94 180 GLN A C 1
ATOM 1405 O O . GLN A 1 180 ? 3.277 4.327 -0.719 1.00 94.94 180 GLN A O 1
ATOM 1410 N N . ALA A 1 181 ? 4.966 3.669 -2.036 1.00 95.75 181 ALA A N 1
ATOM 1411 C CA . ALA A 1 181 ? 5.586 2.834 -1.014 1.00 95.75 181 ALA A CA 1
ATOM 1412 C C . ALA A 1 181 ? 6.124 3.659 0.173 1.00 95.75 181 ALA A C 1
ATOM 1414 O O . ALA A 1 181 ? 5.914 3.270 1.323 1.00 95.75 181 ALA A O 1
ATOM 1415 N N . GLU A 1 182 ? 6.745 4.817 -0.081 1.00 95.69 182 GLU A N 1
ATOM 1416 C CA . GLU A 1 182 ? 7.150 5.764 0.973 1.00 95.69 182 GLU A CA 1
ATOM 1417 C C . GLU A 1 182 ? 5.949 6.298 1.756 1.00 95.69 182 GLU A C 1
ATOM 1419 O O . GLU A 1 182 ? 5.993 6.327 2.983 1.00 95.69 182 GLU A O 1
ATOM 1424 N N . VAL A 1 183 ? 4.879 6.697 1.062 1.00 95.69 183 VAL A N 1
ATOM 1425 C CA . VAL A 1 183 ? 3.648 7.221 1.670 1.00 95.69 183 VAL A CA 1
ATOM 1426 C C . VAL A 1 183 ? 3.008 6.178 2.583 1.00 95.69 183 VAL A C 1
ATOM 1428 O O . VAL A 1 183 ? 2.707 6.482 3.737 1.00 95.69 183 VAL A O 1
ATOM 1431 N N . MET A 1 184 ? 2.878 4.931 2.119 1.00 96.00 184 MET A N 1
ATOM 1432 C CA . MET A 1 184 ? 2.375 3.827 2.942 1.00 96.00 184 MET A CA 1
ATOM 1433 C C . MET A 1 184 ? 3.240 3.614 4.186 1.00 96.00 184 MET A C 1
ATOM 1435 O O . MET A 1 184 ? 2.712 3.524 5.294 1.00 96.00 184 MET A O 1
ATOM 1439 N N . ALA A 1 185 ? 4.565 3.565 4.023 1.00 95.50 185 ALA A N 1
ATOM 1440 C CA . ALA A 1 185 ? 5.478 3.383 5.146 1.00 95.50 185 ALA A CA 1
ATOM 1441 C C . ALA A 1 185 ? 5.405 4.547 6.145 1.00 95.50 185 ALA A C 1
ATOM 1443 O O . ALA A 1 185 ? 5.325 4.314 7.351 1.00 95.50 185 ALA A O 1
ATOM 1444 N N . GLY A 1 186 ? 5.377 5.787 5.651 1.00 95.06 186 GLY A N 1
ATOM 1445 C CA . GLY A 1 186 ? 5.260 6.999 6.458 1.00 95.06 186 GLY A CA 1
ATOM 1446 C C . GLY A 1 186 ? 3.949 7.060 7.239 1.00 95.06 186 GLY A C 1
ATOM 1447 O O . GLY A 1 186 ? 3.966 7.349 8.432 1.00 95.06 186 GLY A O 1
ATOM 1448 N N . GLY A 1 187 ? 2.825 6.716 6.608 1.00 94.50 187 GLY A N 1
ATOM 1449 C CA . GLY A 1 187 ? 1.525 6.665 7.274 1.00 94.50 187 GLY A CA 1
ATOM 1450 C C . GLY A 1 187 ? 1.447 5.601 8.371 1.00 94.50 187 GLY A C 1
ATOM 1451 O O . GLY A 1 187 ? 0.900 5.848 9.447 1.00 94.50 187 GLY A O 1
ATOM 1452 N N . LEU A 1 188 ? 2.053 4.433 8.147 1.00 94.00 188 LEU A N 1
ATOM 1453 C CA . LEU A 1 188 ? 2.113 3.365 9.148 1.00 94.00 188 LEU A CA 1
ATOM 1454 C C . LEU A 1 188 ? 2.919 3.765 10.391 1.00 94.00 188 LEU A C 1
ATOM 1456 O O . LEU A 1 188 ? 2.520 3.420 11.497 1.00 94.00 188 LEU A O 1
ATOM 1460 N N . VAL A 1 189 ? 4.008 4.524 10.241 1.00 93.44 189 VAL A N 1
ATOM 1461 C CA . VAL A 1 189 ? 4.838 4.956 11.388 1.00 93.44 189 VAL A CA 1
ATOM 1462 C C . VAL A 1 189 ? 4.558 6.369 11.879 1.00 93.44 189 VAL A C 1
ATOM 1464 O O . VAL A 1 189 ? 5.269 6.872 12.748 1.00 93.44 189 VAL A O 1
ATOM 1467 N N . ALA A 1 190 ? 3.540 7.032 11.334 1.00 92.75 190 ALA A N 1
ATOM 1468 C CA . ALA A 1 190 ? 3.139 8.345 11.802 1.00 92.75 190 ALA A CA 1
ATOM 1469 C C . ALA A 1 190 ? 2.848 8.308 13.312 1.00 92.75 190 ALA A C 1
ATOM 1471 O O . ALA A 1 190 ? 2.242 7.360 13.826 1.00 92.75 190 ALA A O 1
ATOM 1472 N N . LYS A 1 191 ? 3.289 9.354 14.018 1.00 89.94 191 LYS A N 1
ATOM 1473 C CA . LYS A 1 191 ? 3.201 9.451 15.483 1.00 89.94 191 LYS A CA 1
ATOM 1474 C C . LYS A 1 191 ? 1.763 9.322 15.990 1.00 89.94 191 LYS A C 1
ATOM 1476 O O . LYS A 1 191 ? 1.525 8.739 17.042 1.00 89.94 191 LYS A O 1
ATOM 1481 N N . ASP A 1 192 ? 0.821 9.849 15.223 1.00 88.38 192 ASP A N 1
ATOM 1482 C CA . ASP A 1 192 ? -0.601 9.860 15.519 1.00 88.38 192 ASP A CA 1
ATOM 1483 C C . ASP A 1 192 ? -1.419 9.772 14.222 1.00 88.38 192 ASP A C 1
ATOM 1485 O O . ASP A 1 192 ? -0.880 9.752 13.110 1.00 88.38 192 ASP A O 1
ATOM 1489 N N . GLU A 1 193 ? -2.737 9.683 14.380 1.00 86.56 193 GLU A N 1
ATOM 1490 C CA . GLU A 1 193 ? -3.666 9.546 13.260 1.00 86.56 193 GLU A CA 1
ATOM 1491 C C . GLU A 1 193 ? -3.785 10.827 12.425 1.00 86.56 193 GLU A C 1
ATOM 1493 O O . GLU A 1 193 ? -4.087 10.758 11.235 1.00 86.56 193 GLU A O 1
ATOM 1498 N N . LEU A 1 194 ? -3.504 11.993 13.016 1.00 88.38 194 LEU A N 1
ATOM 1499 C CA . LEU A 1 194 ? -3.555 13.269 12.311 1.00 88.38 194 LEU A CA 1
ATOM 1500 C C . LEU A 1 194 ? -2.419 13.351 11.290 1.00 88.38 194 LEU A C 1
ATOM 1502 O O . LEU A 1 194 ? -2.671 13.625 10.120 1.00 88.38 194 LEU A O 1
ATOM 1506 N N . ILE A 1 195 ? -1.187 13.040 11.700 1.00 91.94 195 ILE A N 1
ATOM 1507 C CA . ILE A 1 195 ? -0.029 12.972 10.798 1.00 91.94 195 ILE A CA 1
ATOM 1508 C C . ILE A 1 195 ? -0.207 11.840 9.781 1.00 91.94 195 ILE A C 1
ATOM 1510 O O . ILE A 1 195 ? 0.132 12.006 8.613 1.00 91.94 195 ILE A O 1
ATOM 1514 N N . ALA A 1 196 ? -0.778 10.697 10.175 1.00 92.25 196 ALA A N 1
ATOM 1515 C CA . ALA A 1 196 ? -1.087 9.639 9.213 1.00 92.25 196 ALA A CA 1
ATOM 1516 C C . ALA A 1 196 ? -2.048 10.142 8.122 1.00 92.25 196 ALA A C 1
ATOM 1518 O O . ALA A 1 196 ? -1.844 9.870 6.941 1.00 92.25 196 ALA A O 1
ATOM 1519 N N . ALA A 1 197 ? -3.069 10.912 8.505 1.00 90.62 197 ALA A N 1
ATOM 1520 C CA . ALA A 1 197 ? -4.058 11.471 7.593 1.00 90.62 197 ALA A CA 1
ATOM 1521 C C . ALA A 1 197 ? -3.526 12.590 6.683 1.00 90.62 197 ALA A C 1
ATOM 1523 O O . ALA A 1 197 ? -4.149 12.839 5.656 1.00 90.62 197 ALA A O 1
ATOM 1524 N N . THR A 1 198 ? -2.402 13.244 7.008 1.00 93.56 198 THR A N 1
ATOM 1525 C CA . THR A 1 198 ? -1.759 14.202 6.085 1.00 93.56 198 THR A CA 1
ATOM 1526 C C . THR A 1 198 ? -0.900 13.524 5.021 1.00 93.56 198 THR A C 1
ATOM 1528 O O . THR A 1 198 ? -0.639 14.125 3.981 1.00 93.56 198 THR A O 1
ATOM 1531 N N . LEU A 1 199 ? -0.448 12.293 5.276 1.00 94.81 199 LEU A N 1
ATOM 1532 C CA . LEU A 1 199 ? 0.376 11.518 4.347 1.00 94.81 199 LEU A CA 1
ATOM 1533 C C . LEU A 1 199 ? -0.463 10.619 3.440 1.00 94.81 199 LEU A C 1
ATOM 1535 O O . LEU A 1 199 ? -0.169 10.492 2.256 1.00 94.81 199 LEU A O 1
ATOM 1539 N N . LEU A 1 200 ? -1.466 9.965 4.018 1.00 94.81 200 LEU A N 1
ATOM 1540 C CA . LEU A 1 200 ? -2.277 8.948 3.365 1.00 94.81 200 LEU A CA 1
ATOM 1541 C C . LEU A 1 200 ? -3.557 9.549 2.766 1.00 94.81 200 LEU A C 1
ATOM 1543 O O . LEU A 1 200 ? -4.154 10.466 3.332 1.00 94.81 200 LEU A O 1
ATOM 1547 N N . GLU A 1 201 ? -4.055 8.948 1.690 1.00 92.38 201 GLU A N 1
ATOM 1548 C CA . GLU A 1 201 ? -5.293 9.357 1.019 1.00 92.38 201 GLU A CA 1
ATOM 1549 C C . GLU A 1 201 ? -6.529 9.080 1.882 1.00 92.38 201 GLU A C 1
ATOM 1551 O O . GLU A 1 201 ? -6.577 8.051 2.560 1.00 92.38 201 GLU A O 1
ATOM 1556 N N . PRO A 1 202 ? -7.559 9.943 1.873 1.00 90.31 202 PRO A N 1
ATOM 1557 C CA . PRO A 1 202 ? -8.709 9.803 2.758 1.00 90.31 202 PRO A CA 1
ATOM 1558 C C . PRO A 1 202 ? -9.385 8.432 2.622 1.00 90.31 202 PRO A C 1
ATOM 1560 O O . PRO A 1 202 ? -9.489 7.859 1.533 1.00 90.31 202 PRO A O 1
ATOM 1563 N N . GLU A 1 203 ? -9.875 7.910 3.750 1.00 90.69 203 GLU A N 1
ATOM 1564 C CA . GLU A 1 203 ? -10.635 6.661 3.768 1.00 90.69 203 GLU A CA 1
ATOM 1565 C C . GLU A 1 203 ? -11.839 6.760 2.821 1.00 90.69 203 GLU A C 1
ATOM 1567 O O . GLU A 1 203 ? -12.549 7.772 2.770 1.00 90.69 203 GLU A O 1
ATOM 1572 N N . ALA A 1 204 ? -12.093 5.688 2.068 1.00 89.44 204 ALA A N 1
ATOM 1573 C CA . ALA A 1 204 ? -13.288 5.637 1.241 1.00 89.44 204 ALA A CA 1
ATOM 1574 C C . ALA A 1 204 ? -14.534 5.618 2.147 1.00 89.44 204 ALA A C 1
ATOM 1576 O O . ALA A 1 204 ? -14.516 4.949 3.183 1.00 89.44 204 ALA A O 1
ATOM 1577 N N . PRO A 1 205 ? -15.645 6.271 1.756 1.00 92.38 205 PRO A N 1
ATOM 1578 C CA . PRO A 1 205 ? -16.867 6.223 2.544 1.00 92.38 205 PRO A CA 1
ATOM 1579 C C . PRO A 1 205 ? -17.324 4.781 2.788 1.00 92.38 205 PRO A C 1
ATOM 1581 O O . PRO A 1 205 ? -17.461 3.988 1.850 1.00 92.38 205 PRO A O 1
ATOM 1584 N N . PHE A 1 206 ? -17.601 4.459 4.046 1.00 93.19 206 PHE A N 1
ATOM 1585 C CA . PHE A 1 206 ? -18.057 3.154 4.492 1.00 93.19 206 PHE A CA 1
ATOM 1586 C C . PHE A 1 206 ? -19.496 2.912 4.027 1.00 93.19 206 PHE A C 1
ATOM 1588 O O . PHE A 1 206 ? -20.391 3.705 4.349 1.00 93.19 206 PHE A O 1
ATOM 1595 N N . PRO A 1 207 ? -19.751 1.820 3.289 1.00 93.25 207 PRO A N 1
ATOM 1596 C CA . PRO A 1 207 ? -21.107 1.372 3.009 1.00 93.25 207 PRO A CA 1
ATOM 1597 C C . PRO A 1 207 ? -21.837 0.989 4.301 1.00 93.25 207 PRO A C 1
ATOM 1599 O O . PRO A 1 207 ? -21.235 0.419 5.212 1.00 93.25 207 PRO A O 1
ATOM 1602 N N . ALA A 1 208 ? -23.137 1.267 4.366 1.00 91.88 208 ALA A N 1
ATOM 1603 C CA . ALA A 1 208 ? -23.989 0.974 5.519 1.00 91.88 208 ALA A CA 1
ATOM 1604 C C . ALA A 1 208 ? -23.942 -0.492 5.996 1.00 91.88 208 ALA A C 1
ATOM 1606 O O . ALA A 1 208 ? -24.047 -0.761 7.193 1.00 91.88 208 ALA A O 1
ATOM 1607 N N . ASP A 1 209 ? -23.796 -1.438 5.074 1.00 89.94 209 ASP A N 1
ATOM 1608 C CA . ASP A 1 209 ? -23.791 -2.880 5.323 1.00 89.94 209 ASP A CA 1
ATOM 1609 C C . ASP A 1 209 ? -22.412 -3.432 5.720 1.00 89.94 209 ASP A C 1
ATOM 1611 O O . ASP A 1 209 ? -22.319 -4.523 6.291 1.00 89.94 209 ASP A O 1
ATOM 1615 N N . LYS A 1 210 ? -21.329 -2.685 5.472 1.00 89.31 210 LYS A N 1
ATOM 1616 C CA . LYS A 1 210 ? -19.968 -3.116 5.808 1.00 89.31 210 LYS A CA 1
ATOM 1617 C C . LYS A 1 210 ? -19.608 -2.779 7.251 1.00 89.31 210 LYS A C 1
ATOM 1619 O O . LYS A 1 210 ? -19.981 -1.742 7.794 1.00 89.31 210 LYS A O 1
ATOM 1624 N N . LYS A 1 211 ? -18.834 -3.672 7.877 1.00 89.81 211 LYS A N 1
ATOM 1625 C CA . LYS A 1 211 ? -18.284 -3.451 9.220 1.00 89.81 211 LYS A CA 1
ATOM 1626 C C . LYS A 1 211 ? -17.279 -2.300 9.177 1.00 89.81 211 LYS A C 1
ATOM 1628 O O . LYS A 1 211 ? -16.280 -2.397 8.468 1.00 89.81 211 LYS A O 1
ATOM 1633 N N . ALA A 1 212 ? -17.532 -1.264 9.966 1.00 89.62 212 ALA A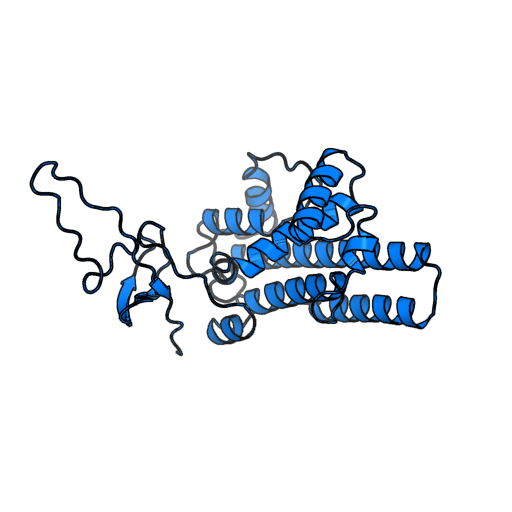 N 1
ATOM 1634 C CA . ALA A 1 212 ? -16.623 -0.145 10.168 1.00 89.62 212 ALA A CA 1
ATOM 1635 C C . ALA A 1 212 ? -15.955 -0.256 11.552 1.00 89.62 212 ALA A C 1
ATOM 1637 O O . ALA A 1 212 ? -16.556 -0.845 12.460 1.00 89.62 212 ALA A O 1
ATOM 1638 N N . PRO A 1 213 ? -14.720 0.249 11.729 1.00 88.00 213 PRO A N 1
ATOM 1639 C CA . PRO A 1 213 ? -14.033 0.231 13.021 1.00 88.00 213 PRO A CA 1
ATOM 1640 C C . PRO A 1 213 ? -14.713 1.159 14.051 1.00 88.00 213 PRO A C 1
ATOM 1642 O O . PRO A 1 213 ? -15.591 1.952 13.698 1.00 88.00 213 PRO A O 1
ATOM 1645 N N . PRO A 1 214 ? -14.329 1.110 15.335 1.00 88.38 214 PRO A N 1
ATOM 1646 C CA . PRO A 1 214 ? -14.742 2.121 16.305 1.00 88.38 214 PRO A CA 1
ATOM 1647 C C . PRO A 1 214 ? -14.357 3.541 15.855 1.00 88.38 214 PRO A C 1
ATOM 1649 O O . PRO A 1 214 ? -13.302 3.759 15.257 1.00 88.38 214 PRO A O 1
ATOM 1652 N N . GLY A 1 215 ? -15.211 4.524 16.124 1.00 89.88 215 GLY A N 1
ATOM 1653 C CA . GLY A 1 215 ? -14.973 5.920 15.760 1.00 89.88 215 GLY A CA 1
ATOM 1654 C C . GLY A 1 215 ? -16.247 6.732 15.567 1.00 89.88 215 GLY A C 1
ATOM 1655 O O . GLY A 1 215 ? -17.365 6.229 15.711 1.00 89.88 215 GLY A O 1
ATOM 1656 N N . THR A 1 216 ? -16.058 8.002 15.221 1.00 93.75 216 THR A N 1
ATOM 1657 C CA . THR A 1 216 ? -17.139 8.924 14.864 1.00 93.75 216 THR A CA 1
ATOM 1658 C C . THR A 1 216 ? -17.288 8.960 13.349 1.00 93.75 216 THR A C 1
ATOM 1660 O O . THR A 1 216 ? -16.298 9.050 12.628 1.00 93.75 216 THR A O 1
ATOM 1663 N N . TYR A 1 217 ? -18.523 8.892 12.869 1.00 95.12 217 TYR A N 1
ATOM 1664 C CA . TYR A 1 217 ? -18.871 8.858 11.455 1.00 95.12 217 TYR A CA 1
ATOM 1665 C C . TYR A 1 217 ? -19.897 9.931 11.136 1.00 95.12 217 TYR A C 1
ATOM 1667 O O . TYR A 1 217 ? -20.794 10.185 11.936 1.00 95.12 217 TYR A O 1
ATOM 1675 N N . GLU A 1 218 ? -19.799 10.502 9.946 1.00 96.69 218 GLU A N 1
ATOM 1676 C CA . GLU A 1 218 ? -20.744 11.463 9.393 1.00 96.69 218 GLU A CA 1
ATOM 1677 C C . GLU A 1 218 ? -21.361 10.904 8.112 1.00 96.69 218 GLU A C 1
ATOM 1679 O O . GLU A 1 218 ? -20.672 10.348 7.253 1.00 96.69 218 GLU A O 1
ATOM 1684 N N . CYS A 1 219 ? -22.681 11.012 7.975 1.00 96.31 219 CYS A N 1
ATOM 1685 C CA . CYS A 1 219 ? -23.352 10.617 6.745 1.00 96.31 219 CYS A CA 1
ATOM 1686 C C . CYS A 1 219 ? -22.895 11.520 5.597 1.00 96.31 219 CYS A C 1
ATOM 1688 O O . CYS A 1 219 ? -23.050 12.737 5.662 1.00 96.31 219 CYS A O 1
ATOM 1690 N N . ALA A 1 220 ? -22.433 10.926 4.497 1.00 94.81 220 ALA A N 1
ATOM 1691 C CA . ALA A 1 220 ? -21.917 11.666 3.346 1.00 94.81 220 ALA A CA 1
ATOM 1692 C C . ALA A 1 220 ? -22.969 12.547 2.632 1.00 94.81 220 ALA A C 1
ATOM 1694 O O . ALA A 1 220 ? -22.610 13.318 1.748 1.00 94.81 220 ALA A O 1
ATOM 1695 N N . ARG A 1 221 ? -24.263 12.408 2.964 1.00 94.75 221 ARG A N 1
ATOM 1696 C CA . ARG A 1 221 ? -25.365 13.184 2.365 1.00 94.75 221 ARG A CA 1
ATOM 1697 C C . ARG A 1 221 ? -25.875 14.322 3.248 1.00 94.75 221 ARG A C 1
ATOM 1699 O O . ARG A 1 221 ? -26.126 15.400 2.727 1.00 94.75 221 ARG A O 1
ATOM 1706 N N . CYS A 1 222 ? -26.074 14.081 4.545 1.00 94.88 222 CYS A N 1
ATOM 1707 C CA . CYS A 1 222 ? -26.712 15.047 5.453 1.00 94.88 222 CYS A CA 1
ATOM 1708 C C . CYS A 1 222 ? -25.894 15.366 6.712 1.00 94.88 222 CYS A C 1
ATOM 1710 O O . CYS A 1 222 ? -26.416 16.009 7.617 1.00 94.88 222 CYS A O 1
ATOM 1712 N N . SER A 1 223 ? -24.658 14.869 6.808 1.00 95.00 223 SER A N 1
ATOM 1713 C CA . SER A 1 223 ? -23.748 15.083 7.945 1.00 95.00 223 SER A CA 1
ATOM 1714 C C . SER A 1 223 ? -24.262 14.592 9.308 1.00 95.00 223 SER A C 1
ATOM 1716 O O . SER A 1 223 ? -23.706 14.950 10.344 1.00 95.00 223 SER A O 1
ATOM 1718 N N . GLU A 1 224 ? -25.291 13.736 9.323 1.00 95.75 224 GLU A N 1
ATOM 1719 C CA . GLU A 1 224 ? -25.773 13.062 10.536 1.00 95.75 224 GLU A CA 1
ATOM 1720 C C . GLU A 1 224 ? -24.631 12.279 11.188 1.00 95.75 224 GLU A C 1
ATOM 1722 O O . GLU A 1 224 ? -23.914 11.552 10.492 1.00 95.75 224 GLU A O 1
ATOM 1727 N N . LYS A 1 225 ? -24.476 12.396 12.510 1.00 95.88 225 LYS A N 1
ATOM 1728 C CA . LYS A 1 225 ? -23.361 11.778 13.234 1.00 95.88 225 LYS A CA 1
ATOM 1729 C C . LYS A 1 225 ? -23.741 10.422 13.806 1.00 95.88 225 LYS A C 1
ATOM 1731 O O . LYS A 1 225 ? -24.822 10.230 14.353 1.00 95.88 225 LYS A O 1
ATOM 1736 N N . ARG A 1 226 ? -22.808 9.476 13.749 1.00 94.88 226 ARG A N 1
ATOM 1737 C CA . ARG A 1 226 ? -22.933 8.161 14.377 1.00 94.88 226 ARG A CA 1
ATOM 1738 C C . ARG A 1 226 ? -21.633 7.784 15.061 1.00 94.88 226 ARG A C 1
ATOM 1740 O O . ARG A 1 226 ? -20.570 7.849 14.457 1.00 94.88 226 ARG A O 1
ATOM 1747 N N . ILE A 1 227 ? -21.726 7.354 16.314 1.00 94.62 227 ILE A N 1
ATOM 1748 C CA . ILE A 1 227 ? -20.570 6.896 17.088 1.00 94.62 227 ILE A CA 1
ATOM 1749 C C . ILE A 1 227 ? -20.622 5.371 17.187 1.00 94.62 227 ILE A C 1
ATOM 1751 O O . ILE A 1 227 ? -21.645 4.781 17.551 1.00 94.62 227 ILE A O 1
ATOM 1755 N N . LEU A 1 228 ? -19.513 4.725 16.839 1.00 92.50 228 LEU A N 1
ATOM 1756 C CA . LEU A 1 228 ? -19.283 3.303 17.047 1.00 92.50 228 LEU A CA 1
ATOM 1757 C C . LEU A 1 228 ? -18.238 3.106 18.141 1.00 92.50 228 LEU A C 1
ATOM 1759 O O . LEU A 1 228 ? -17.124 3.603 18.031 1.00 92.50 228 LEU A O 1
ATOM 1763 N N . THR A 1 229 ? -18.586 2.333 19.165 1.00 88.69 229 THR A N 1
ATOM 1764 C CA . THR A 1 229 ? -17.650 1.895 20.214 1.00 88.69 229 THR A CA 1
ATOM 1765 C C . THR A 1 229 ? -17.028 0.533 19.918 1.00 88.69 229 THR A C 1
ATOM 1767 O O . THR A 1 229 ? -16.006 0.189 20.494 1.00 88.69 229 THR A O 1
ATOM 1770 N N . VAL A 1 230 ? -17.637 -0.239 19.015 1.00 87.81 230 VAL A N 1
ATOM 1771 C CA . VAL A 1 230 ? -17.200 -1.577 18.599 1.00 87.81 230 VAL A CA 1
ATOM 1772 C C . VAL A 1 230 ? -17.336 -1.719 17.088 1.00 87.81 230 VAL A C 1
ATOM 1774 O O . VAL A 1 230 ? -18.208 -1.086 16.480 1.00 87.81 230 VAL A O 1
ATOM 1777 N N . LYS A 1 231 ? -16.514 -2.580 16.483 1.00 87.75 231 LYS A N 1
ATOM 1778 C CA . LYS A 1 231 ? -16.567 -2.886 15.050 1.00 87.75 231 LYS A CA 1
ATOM 1779 C C . LYS A 1 231 ? -17.916 -3.503 14.661 1.00 87.75 231 LYS A C 1
ATOM 1781 O O . LYS A 1 231 ? -18.212 -4.650 14.996 1.00 87.75 231 LYS A O 1
ATOM 1786 N N . ARG A 1 232 ? -18.749 -2.763 13.922 1.00 92.12 232 ARG A N 1
ATOM 1787 C CA . ARG A 1 232 ? -20.072 -3.223 13.450 1.00 92.12 232 ARG A CA 1
ATOM 1788 C C . ARG A 1 232 ? -20.513 -2.498 12.180 1.00 92.12 232 ARG A C 1
ATOM 1790 O O . ARG A 1 232 ? -19.877 -1.539 11.756 1.00 92.12 232 ARG A O 1
ATOM 1797 N N . ALA A 1 233 ? -21.591 -2.978 11.563 1.00 92.69 233 ALA A N 1
ATOM 1798 C CA . ALA A 1 233 ? -22.203 -2.300 10.425 1.00 92.69 233 ALA A CA 1
ATOM 1799 C C . ALA A 1 233 ? -22.776 -0.937 10.848 1.00 92.69 233 ALA A C 1
ATOM 1801 O O . ALA A 1 233 ? -23.373 -0.814 11.923 1.00 92.69 233 ALA A O 1
ATOM 1802 N N . LEU A 1 234 ? -22.590 0.078 10.001 1.00 92.50 234 LEU A N 1
ATOM 1803 C CA . LEU A 1 234 ? -23.059 1.438 10.273 1.00 92.50 234 LEU A CA 1
ATOM 1804 C C . LEU A 1 234 ? -24.553 1.614 10.024 1.00 92.50 234 LEU A C 1
ATOM 1806 O O . LEU A 1 234 ? -25.114 2.565 10.545 1.00 92.50 234 LEU A O 1
ATOM 1810 N N . GLY A 1 235 ? -25.206 0.718 9.284 1.00 92.38 235 GLY A N 1
ATOM 1811 C CA . GLY A 1 235 ? -26.633 0.785 8.975 1.00 92.38 235 GLY A CA 1
ATOM 1812 C C . GLY A 1 235 ? -27.034 2.007 8.140 1.00 92.38 235 GLY A C 1
ATOM 1813 O O . GLY A 1 235 ? -26.202 2.825 7.739 1.00 92.38 235 GLY A O 1
ATOM 1814 N N . ALA A 1 236 ? -28.332 2.126 7.858 1.00 93.69 236 ALA A N 1
ATOM 1815 C CA . ALA A 1 236 ? -28.876 3.284 7.154 1.00 93.69 236 ALA A CA 1
ATOM 1816 C C . ALA A 1 236 ? -28.768 4.562 7.995 1.00 93.69 236 ALA A C 1
ATOM 1818 O O . ALA A 1 236 ? -28.818 4.523 9.231 1.00 93.69 236 ALA A O 1
ATOM 1819 N N . CYS A 1 237 ? -28.623 5.698 7.313 1.00 94.12 237 CYS A N 1
ATOM 1820 C CA . CYS A 1 237 ? -28.735 7.006 7.934 1.00 94.12 237 CYS A CA 1
ATOM 1821 C C . CYS A 1 237 ? -30.207 7.262 8.285 1.00 94.12 237 CYS A C 1
ATOM 1823 O O . CYS A 1 237 ? -31.037 7.267 7.375 1.00 94.12 237 CYS A O 1
ATOM 1825 N N . PRO A 1 238 ? -30.544 7.510 9.563 1.00 91.38 238 PRO A N 1
ATOM 1826 C CA . PRO A 1 238 ? -31.934 7.700 9.976 1.00 91.38 238 PRO A CA 1
ATOM 1827 C C . PRO A 1 238 ? -32.585 8.919 9.306 1.00 91.38 238 PRO A C 1
ATOM 1829 O O . PRO A 1 238 ? -33.785 8.906 9.052 1.00 91.38 238 PRO A O 1
ATOM 1832 N N . SER A 1 239 ? -31.786 9.937 8.977 1.00 91.44 239 SER A N 1
ATOM 1833 C CA . SER A 1 239 ? -32.248 11.198 8.391 1.00 91.44 239 SER A CA 1
ATOM 1834 C C . SER A 1 239 ? -32.430 11.111 6.868 1.00 91.44 239 SER A C 1
ATOM 1836 O O . SER A 1 239 ? -33.372 11.680 6.328 1.00 91.44 239 SER A O 1
ATOM 1838 N N . CYS A 1 240 ? -31.556 10.385 6.158 1.00 90.12 240 CYS A N 1
ATOM 1839 C CA . CYS A 1 240 ? -31.624 10.257 4.692 1.00 90.12 240 CYS A CA 1
ATOM 1840 C C . CYS A 1 240 ? -32.442 9.059 4.206 1.00 90.12 240 CYS A C 1
ATOM 1842 O O . CYS A 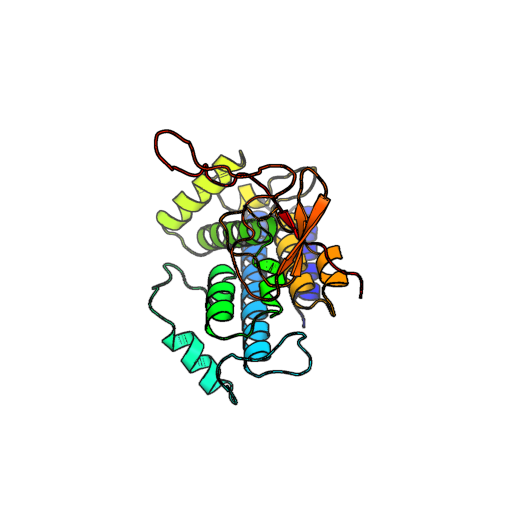1 240 ? -32.940 9.067 3.082 1.00 90.12 240 CYS A O 1
ATOM 1844 N N . GLU A 1 241 ? -32.479 7.987 4.990 1.00 88.00 241 GLU A N 1
ATOM 1845 C CA . GLU A 1 241 ? -32.971 6.683 4.560 1.00 88.00 241 GLU A CA 1
ATOM 1846 C C . GLU A 1 241 ? -33.670 5.984 5.737 1.00 88.00 241 GLU A C 1
ATOM 1848 O O . GLU A 1 241 ? -33.158 5.002 6.284 1.00 88.00 241 GLU A O 1
ATOM 1853 N N . PRO A 1 242 ? -34.842 6.492 6.165 1.00 79.56 242 PRO A N 1
ATOM 1854 C CA . PRO A 1 242 ? -35.668 5.812 7.150 1.00 79.56 242 PRO A CA 1
ATOM 1855 C C . PRO A 1 242 ? -36.193 4.513 6.527 1.00 79.56 242 PRO A C 1
ATOM 1857 O O . PRO A 1 242 ? -37.191 4.494 5.804 1.00 79.56 242 PRO A O 1
ATOM 1860 N N . LEU A 1 243 ? -35.472 3.417 6.766 1.00 80.69 243 LEU A N 1
ATOM 1861 C CA . LEU A 1 243 ? -35.804 2.093 6.252 1.00 80.69 243 LEU A CA 1
ATOM 1862 C C . LEU A 1 243 ? -37.106 1.592 6.886 1.00 80.69 243 LEU A C 1
ATOM 1864 O O . LEU A 1 243 ? -37.107 0.984 7.955 1.00 80.69 243 LEU A O 1
ATOM 1868 N N . THR A 1 244 ? -38.222 1.850 6.209 1.00 81.38 244 THR A N 1
ATOM 1869 C CA . THR A 1 244 ? -39.538 1.318 6.565 1.00 81.38 244 THR A CA 1
ATOM 1870 C C . THR A 1 244 ? -39.768 -0.015 5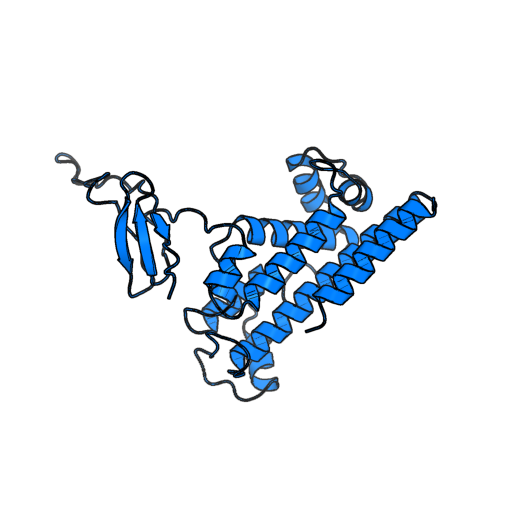.841 1.00 81.38 244 THR A C 1
ATOM 1872 O O . THR A 1 244 ? -39.496 -0.121 4.642 1.00 81.38 244 THR A O 1
ATOM 1875 N N . PRO A 1 245 ? -40.225 -1.069 6.544 1.00 85.06 245 PRO A N 1
ATOM 1876 C CA . PRO A 1 245 ? -40.530 -2.341 5.906 1.00 85.06 245 PRO A CA 1
ATOM 1877 C C . PRO A 1 245 ? -41.694 -2.182 4.925 1.00 85.06 245 PRO A C 1
ATOM 1879 O O . PRO A 1 245 ? -42.674 -1.495 5.212 1.00 85.06 245 PRO A O 1
ATOM 1882 N N . CYS A 1 246 ? -41.607 -2.846 3.771 1.00 82.81 246 CYS A N 1
ATOM 1883 C CA . CYS A 1 246 ? -42.695 -2.856 2.799 1.00 82.81 246 CYS A CA 1
ATOM 1884 C C . CYS A 1 246 ? -43.969 -3.448 3.438 1.00 82.81 246 CYS A C 1
ATOM 1886 O O . CYS A 1 246 ? -43.918 -4.583 3.917 1.00 82.81 246 CYS A O 1
ATOM 1888 N N . PRO A 1 247 ? -45.124 -2.759 3.398 1.00 85.38 247 PRO A N 1
ATOM 1889 C CA . PRO A 1 247 ? -46.346 -3.229 4.056 1.00 85.38 247 PRO A CA 1
ATOM 1890 C C . PRO A 1 247 ? -46.906 -4.530 3.456 1.00 85.38 247 PRO A C 1
ATOM 1892 O O . PRO A 1 247 ? -47.641 -5.241 4.130 1.00 85.38 247 PRO A O 1
ATOM 1895 N N . HIS A 1 248 ? -46.544 -4.870 2.214 1.00 87.75 248 HIS A N 1
ATOM 1896 C CA . HIS A 1 248 ? -47.048 -6.066 1.528 1.00 87.75 248 HIS A CA 1
ATOM 1897 C C . HIS A 1 248 ? -46.169 -7.309 1.676 1.00 87.75 248 HIS A C 1
ATOM 1899 O O . HIS A 1 248 ? -46.686 -8.421 1.657 1.00 87.75 248 HIS A O 1
ATOM 1905 N N . CYS A 1 249 ? -44.849 -7.150 1.781 1.00 91.94 249 CYS A N 1
ATOM 1906 C CA . CYS A 1 249 ? -43.922 -8.289 1.815 1.00 91.94 249 CYS A CA 1
ATOM 1907 C C . CYS A 1 249 ? -42.966 -8.278 3.012 1.00 91.94 249 CYS A C 1
ATOM 1909 O O . CYS A 1 249 ? -42.088 -9.135 3.092 1.00 91.94 249 CYS A O 1
ATOM 1911 N N . SER A 1 250 ? -43.088 -7.286 3.900 1.00 86.50 250 SER A N 1
ATOM 1912 C CA . SER A 1 250 ? -42.240 -7.059 5.079 1.00 86.50 250 SER A CA 1
ATOM 1913 C C . SER A 1 250 ? -40.737 -6.943 4.791 1.00 86.50 250 SER A C 1
ATOM 1915 O O . SER A 1 250 ? -39.934 -6.883 5.720 1.00 86.50 250 SER A O 1
ATOM 1917 N N . ARG A 1 251 ? -40.325 -6.877 3.517 1.00 87.38 251 ARG A N 1
ATOM 1918 C CA . ARG A 1 251 ? -38.922 -6.699 3.133 1.00 87.38 251 ARG A CA 1
ATOM 1919 C C . ARG A 1 251 ? -38.481 -5.274 3.44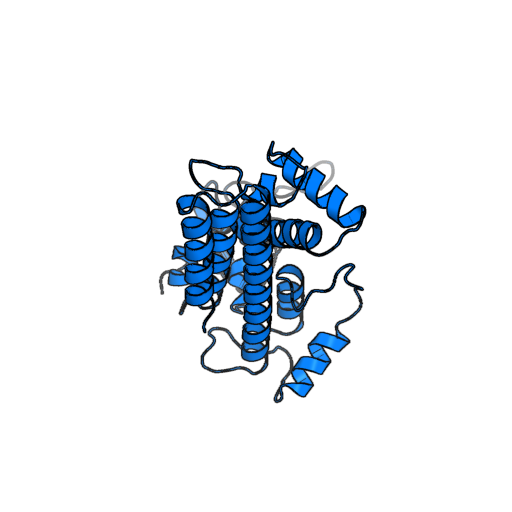1 1.00 87.38 251 ARG A C 1
ATOM 1921 O O . ARG A 1 251 ? -39.162 -4.315 3.077 1.00 87.38 251 ARG A O 1
ATOM 1928 N N . VAL A 1 252 ? -37.326 -5.158 4.084 1.00 83.88 252 VAL A N 1
ATOM 1929 C CA . VAL A 1 252 ? -36.650 -3.886 4.337 1.00 83.88 252 VAL A CA 1
ATOM 1930 C C . VAL A 1 252 ? -35.674 -3.634 3.180 1.00 83.88 252 VAL A C 1
ATOM 1932 O O . VAL A 1 252 ? -34.918 -4.551 2.842 1.00 83.88 252 VAL A O 1
ATOM 1935 N N . PRO A 1 253 ? -35.688 -2.449 2.540 1.00 82.75 253 PRO A N 1
ATOM 1936 C CA . PRO A 1 253 ? -34.716 -2.132 1.501 1.00 82.75 253 PRO A CA 1
ATOM 1937 C C . PRO A 1 253 ? -33.285 -2.203 2.049 1.00 82.75 253 PRO A C 1
ATOM 1939 O O . PRO A 1 253 ? -33.038 -1.914 3.221 1.00 82.75 253 PRO A O 1
ATOM 1942 N N . ALA A 1 254 ? -32.333 -2.593 1.201 1.00 86.00 254 ALA A N 1
ATOM 1943 C CA . ALA A 1 254 ? -30.928 -2.571 1.582 1.00 86.00 254 ALA A CA 1
ATOM 1944 C C . ALA A 1 254 ? -30.476 -1.119 1.786 1.00 86.00 254 ALA A C 1
ATOM 1946 O O . ALA A 1 254 ? -30.729 -0.271 0.933 1.00 86.00 254 ALA A O 1
ATOM 1947 N N . ALA A 1 255 ? -29.803 -0.849 2.905 1.00 88.31 255 ALA A N 1
ATOM 1948 C CA . ALA A 1 255 ? -29.271 0.472 3.205 1.00 88.31 255 ALA A CA 1
ATOM 1949 C C . ALA A 1 255 ? -28.237 0.893 2.149 1.00 88.31 255 ALA A C 1
ATOM 1951 O O . ALA A 1 255 ? -27.245 0.197 1.932 1.00 88.31 255 ALA A O 1
ATOM 1952 N N . THR A 1 256 ? -28.440 2.051 1.528 1.00 92.00 256 THR A N 1
ATOM 1953 C CA . THR A 1 256 ? -27.539 2.626 0.513 1.00 92.00 256 THR A CA 1
ATOM 1954 C C . THR A 1 256 ? -26.688 3.779 1.045 1.00 92.00 256 THR A C 1
ATOM 1956 O O . THR A 1 256 ? -25.816 4.303 0.344 1.00 92.00 256 THR A O 1
ATOM 1959 N N . SER A 1 257 ? -26.935 4.179 2.292 1.00 93.31 257 SER A N 1
ATOM 1960 C CA . SER A 1 257 ? -26.203 5.229 2.994 1.00 93.31 257 SER A CA 1
ATOM 1961 C C . SER A 1 257 ? -24.688 4.972 3.019 1.00 93.31 257 SER A C 1
ATOM 1963 O O . SER A 1 257 ? -24.222 3.849 3.221 1.00 93.31 257 SER A O 1
ATOM 1965 N N . LYS A 1 258 ? -23.913 6.046 2.833 1.00 95.50 258 LYS A N 1
ATOM 1966 C CA . LYS A 1 258 ? -22.449 6.053 2.937 1.00 95.50 258 LYS A CA 1
ATOM 1967 C C . LYS A 1 258 ? -22.017 6.950 4.087 1.00 95.50 258 LYS A C 1
ATOM 1969 O O . LYS A 1 258 ? -22.602 8.016 4.290 1.00 95.50 258 LYS A O 1
ATOM 1974 N N . TRP A 1 259 ? -20.984 6.525 4.796 1.00 95.44 259 TRP A N 1
ATOM 1975 C CA . TRP A 1 259 ? -20.511 7.173 6.011 1.00 95.44 259 TRP A CA 1
ATOM 1976 C C . TRP A 1 259 ? -19.024 7.493 5.908 1.00 95.44 259 TRP A C 1
ATOM 1978 O O . TRP A 1 259 ? -18.225 6.619 5.591 1.00 95.44 259 TRP A O 1
ATOM 1988 N N . THR A 1 260 ? -18.645 8.726 6.201 1.00 94.50 260 THR A N 1
ATOM 1989 C CA . THR A 1 260 ? -17.248 9.161 6.242 1.00 94.50 260 THR A CA 1
ATOM 1990 C C . THR A 1 260 ? -16.793 9.185 7.692 1.00 94.50 260 THR A C 1
ATOM 1992 O O . THR A 1 260 ? -17.496 9.715 8.550 1.00 94.50 260 THR A O 1
ATOM 1995 N N . ARG A 1 261 ? -15.642 8.584 7.995 1.00 91.56 261 ARG A N 1
ATOM 1996 C CA . ARG A 1 261 ? -15.080 8.632 9.346 1.00 91.56 261 ARG A CA 1
ATOM 1997 C C . ARG A 1 261 ? -14.535 10.032 9.617 1.00 91.56 261 ARG A C 1
ATOM 1999 O O . ARG A 1 261 ? -13.811 10.585 8.796 1.00 91.56 261 ARG A O 1
ATOM 2006 N N . VAL A 1 262 ? -14.890 10.598 10.763 1.00 89.88 262 VAL A N 1
ATOM 2007 C CA . VAL A 1 262 ? -14.386 11.893 11.219 1.00 89.88 262 VAL A CA 1
ATOM 2008 C C . VAL A 1 262 ? -13.100 11.644 11.990 1.00 89.88 262 VAL A C 1
ATOM 2010 O O . VAL A 1 262 ? -13.127 11.069 13.081 1.00 89.88 262 VAL A O 1
ATOM 2013 N N . THR A 1 263 ? -11.974 12.078 11.434 1.00 78.44 263 THR A N 1
ATOM 2014 C CA . THR A 1 263 ? -10.698 12.115 12.147 1.00 78.44 263 THR A CA 1
ATOM 2015 C C . THR A 1 263 ? -10.802 13.205 13.208 1.00 78.44 263 THR A C 1
ATOM 2017 O O . THR A 1 263 ? -10.806 14.392 12.890 1.00 78.44 263 THR A O 1
ATOM 2020 N N . GLN A 1 264 ? -10.982 12.822 14.472 1.00 61.66 264 GLN A N 1
ATOM 2021 C CA . GLN A 1 264 ? -11.000 13.795 15.560 1.00 61.66 264 GLN A CA 1
ATOM 2022 C C . GLN A 1 264 ? -9.586 14.351 15.735 1.00 61.66 264 GLN A C 1
ATOM 2024 O O . GLN A 1 264 ? -8.648 13.594 15.981 1.00 61.66 264 GLN A O 1
ATOM 2029 N N . SER A 1 265 ? -9.439 15.667 15.602 1.00 45.59 265 SER A N 1
ATOM 2030 C CA . SER A 1 265 ? -8.314 16.389 16.182 1.00 45.59 265 SER A CA 1
ATOM 2031 C C . SER A 1 265 ? -8.428 16.245 17.698 1.00 45.59 265 SER A C 1
ATOM 2033 O O . SER A 1 265 ? -9.362 16.778 18.299 1.00 45.59 265 SER A O 1
ATOM 2035 N N . VAL A 1 266 ? -7.538 15.439 18.279 1.00 44.53 266 VAL A N 1
ATOM 2036 C CA . VAL A 1 266 ? -7.333 15.377 19.732 1.00 44.53 266 VAL A CA 1
ATOM 2037 C C . VAL A 1 266 ? -6.721 16.691 20.197 1.00 44.53 266 VAL A C 1
ATOM 2039 O O . VAL A 1 266 ? -5.806 17.179 19.493 1.00 44.53 266 VAL A O 1
#

Foldseek 3Di:
DCLVVLLVVLVVQLVVCVVVPDDPVVSLVSLLVSLLVLQQSLLVLLVVLLLCLDCVPVLFPQGYWPDNDPDPVSVVCLLVVVDPDDDPDDGRAQLVNSLVSCVVITDPPALNVLCVQAVVLVVLSVLSVLLNCLSPPPDPVSLVSQQVVCVVVVFDSDRSSRQQQDDDPRDGNSSVSSLSSVLSSCLSSPPDNVSSPVSGDFGDWDFQQAWDAFAWKAWPPPGDIDGDPGTDGNHADCVPDVQDQDPPPRDTDGHGITIGGDDDDD

Secondary structure (DSSP, 8-state):
--HHHHHHHHHHHHHHHHHTT--HHHHHHHHHHHHHHHHHHHHHHHHHHHHHHHTT-TTSTT--BSS---SHHHHHHHHHHT-----SS--S--HHHHHHHHHHHB-TT-TTHHHHT-HHHHHHHHHHHHHHHHHH---HHHHHHHHHHHHHTT---SSHHHHHT-EETTEEHHHHHHHHHHHHHHHHH-SSHHHHHHHSPPPPPEETTSEE-SEEEEETTT--EEEESSSEE----TTT---PPPTTT-PPPPP--EEEEE----

Organism: NCBI:txid82380

pLDDT: mean 89.85, std 7.73, range [44.53, 96.75]